Protein 6OVK (pdb70)

Sequence (294 aa):
DWRRADYHSRIGEQQRRLTLADGTQVQQLNTDSALNVAFDQQARRLRLVVRGEMLITRPALADSRPLWVDTEHGRLESTLAQQFNVRLHGQHTQATVYQQGSVVALLQPALLHAYPPILLLLGAGEQASFNQQGLLARQAVAAVAPAWSQGMLVAQGQPLAAFIIEDLARYRRGHLACDDPALAGLRVSGTFPLENTDKIIAAVAETLQLEVQHFTTRYWVTLLKPRMSAQQADFDIPAGPLAPALAHFGQSAHILLSYPTALTEGRSTSGLAGRFDIIDDQGLAILLAGTGLEASRGANASYSLQASASTG

Foldseek 3Di:
DDKDKDFAAQQDWDWDQDPLRKIKIFFGGWIWIWDDDPAAGEIETEAFKMWIPPPRQDDPHWYWYDYQFFIKTFDNWTKMWGDDPAKIKIATQAGWIWTATLQRGPPTDIDHHQKMWIGGNVGTDDIDGHDDNHALVVVQKDFFDQQFPQVVLVVLCSNDDAAEEEDPVRRRGGDGDMGGSPDVVVVVVVRCVVVVWDWDCPDPRYIYTYHDD/DDKFFFDQAKFQLPVSVVRLCVRVVAAEDEDPVLRPPFIFRTAG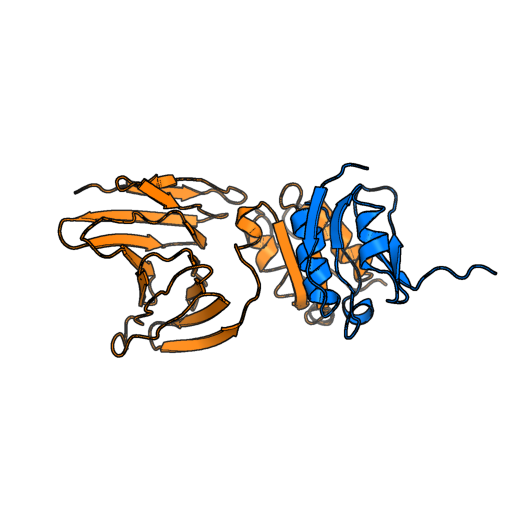GMDDSQVRQQNRCPPGQKHWDDDDDRHIYMDGDDDPD

B-factor: mean 20.19, std 9.87, range [6.22, 66.43]

Secondary structure (DSSP, 8-state):
--EEEEEE-SEEHHHHHHHHHHHHT--EEEEHHHHTT-EE--EEEEEEHHHHHHHHTTTTTEEEEE-SSS-EEEEEPPP--/-EEEEEE--TT--EEEE-TTS-EEEE-TT-EEEEEE-SS-EEEEEEESEEEEES--TT-SSPEEEEETTEEEEEEEEEEEEEE-SS-EEEEEEEEEEEEEETT--SS-EEEETTEEEEE-SS-EEEEEE---SS-GGGGTEEEEEEEEHHHHHHHHHTTSSSEEEE-GGGTT-EEEEEEETT-HHHHHHHHHHHTTEEEEEEETTEEEEEE--

Radius of gyration: 20.55 Å; Cα contacts (8 Å, |Δi|>4): 762; chains: 2; bounding box: 50×56×46 Å

Nearest PDB structures (foldseek):
  6ovm-assembly1_R  TM=1.004E+00  e=6.943E-44  Pseudomonas capeferrum
  4m0h-assembly2_B  TM=8.066E-01  e=1.662E-16  Parabacteroides distasonis ATCC 8503
  4m0n-assembly1_A  TM=8.205E-01  e=1.497E-15  Parabacteroides distasonis ATCC 8503
  3ezj-assembly4_C  TM=6.798E-01  e=6.423E-01  Escherichia coli ETEC H10407
  3ezj-assembly4_G  TM=6.846E-01  e=9.437E-01  Escherichia coli ETEC H10407

Solvent-accessible surface area: 14607 Å² total; per-residue (Å²): 138,81,170,27,111,40,118,5,163,90,40,42,63,77,189,11,88,3,69,33,22,0,62,2,16,0,0,1,36,2,22,0,52,2,15,6,42,173,107,0,15,56,1,111,3,87,130,13,9,0,12,0,36,132,11,21,144,105,42,118,51,47,2,28,0,35,15,133,11,6,55,1,50,12,78,96,0,47,0,5,0,38,40,48,83,156,45,0,39,0,5,0,32,82,34,45,0,15,0,36,1,53,120,100,45,178,78,44,35,114,0,25,56,23,50,35,0,10,0,41,66,114,15,73,101,45,105,78,90,38,95,53,131,23,11,19,13,12,100,21,1,9,37,4,110,20,56,66,0,44,40,4,10,119,24,1,27,52,15,44,188,16,83,11,25,20,27,121,90,13,38,55,67,98,5,9,1,0,0,22,22,128,58,23,93,108,0,15,56,15,5,4,108,29,30,101,9,94,56,46,94,167,82,179,106,145,2,17,5,59,47,118,223,89,76,104,19,94,7,112,4,95,70,24,90,0,35,59,7,0,9,70,0,0,47,46,16,73,17,18,0,5,8,55,14,70,38,2,92,89,83,77,8,108,8,7,77,33,157,57,55,6,53,113,0,0,61,75,0,5,69,88,11,42,8,54,32,30,109,61,122,95,71,23,14,36,6,78,66,61,62,108,146,116

Structure (mmCIF, N/CA/C/O backbone):
data_6OVK
#
_entry.id   6OVK
#
_cell.length_a   43.385
_cell.length_b   44.558
_cell.length_c   141.009
_cell.angle_alpha   90.00
_cell.angle_beta   90.00
_cell.angle_gamma   90.00
#
_symmetry.space_group_name_H-M   'P 21 21 21'
#
loop_
_entity.id
_entity.type
_entity.pdbx_description
1 polymer 'Siderophore-interacting protein'
2 polymer 'Ferric-pseudobactin BN7/BN8 receptor'
3 non-polymer 'L(+)-TARTARIC ACID'
4 water water
#
loop_
_atom_site.group_PDB
_atom_site.id
_atom_site.type_symbol
_atom_site.label_atom_id
_atom_site.label_alt_id
_atom_site.label_comp_id
_atom_site.label_asym_id
_atom_site.label_entity_id
_atom_site.label_seq_id
_atom_site.pdbx_PDB_ins_code
_atom_site.Cartn_x
_atom_site.Cartn_y
_atom_site.Cartn_z
_atom_site.occupancy
_atom_site.B_iso_or_equiv
_atom_site.auth_seq_id
_atom_site.auth_comp_id
_atom_site.auth_asym_id
_atom_site.auth_atom_id
_atom_site.pdbx_PDB_model_num
ATOM 1 N N . ASP A 1 6 ? 10.458 -33.160 -29.905 1.00 51.16 111 ASP R N 1
ATOM 2 C CA . ASP A 1 6 ? 9.788 -32.509 -31.036 1.00 51.70 111 ASP R CA 1
ATOM 3 C C . ASP A 1 6 ? 8.284 -32.373 -30.822 1.00 45.53 111 ASP R C 1
ATOM 4 O O . ASP A 1 6 ? 7.547 -33.348 -30.665 1.00 46.68 111 ASP R O 1
ATOM 9 N N . TRP A 1 7 ? 7.847 -31.123 -30.837 1.00 36.64 112 TRP R N 1
ATOM 10 C CA . TRP A 1 7 ? 6.475 -30.750 -30.520 1.00 32.96 112 TRP R CA 1
ATOM 11 C C . TRP A 1 7 ? 6.301 -29.296 -30.938 1.00 28.08 112 TRP R C 1
ATOM 12 O O . TRP A 1 7 ? 7.151 -28.464 -30.593 1.00 27.85 112 TRP R O 1
ATOM 23 N N A ARG A 1 8 ? 5.214 -28.965 -31.650 0.28 26.14 113 ARG R N 1
ATOM 24 N N B ARG A 1 8 ? 5.219 -28.986 -31.648 0.72 25.13 113 ARG R N 1
ATOM 25 C CA A ARG A 1 8 ? 5.059 -27.643 -32.261 0.28 25.56 113 ARG R CA 1
ATOM 26 C CA B ARG A 1 8 ? 5.022 -27.656 -32.196 0.72 25.91 113 ARG R CA 1
ATOM 27 C C A ARG A 1 8 ? 3.596 -27.213 -32.290 0.28 25.12 113 ARG R C 1
ATOM 28 C C B ARG A 1 8 ? 3.576 -27.266 -31.988 0.72 24.84 113 ARG R C 1
ATOM 29 O O A ARG A 1 8 ? 2.735 -27.989 -32.713 0.28 27.28 113 ARG R O 1
ATOM 30 O O B ARG A 1 8 ? 2.704 -28.133 -31.927 0.72 26.54 113 ARG R O 1
ATOM 45 N N . ALA A 1 9 ? 3.331 -25.960 -31.908 1.00 20.14 114 ALA R N 1
ATOM 46 C CA . ALA A 1 9 ? 1.975 -25.447 -31.803 1.00 17.30 114 ALA R CA 1
ATOM 47 C C . ALA A 1 9 ? 1.990 -23.935 -32.027 1.00 20.48 114 ALA R C 1
ATOM 48 O O . ALA A 1 9 ? 2.964 -23.257 -31.692 1.00 19.35 114 ALA R O 1
ATOM 50 N N . ASP A 1 10 ? 0.901 -23.422 -32.595 1.00 19.01 115 ASP R N 1
ATOM 51 C CA . ASP A 1 10 ? 0.697 -21.991 -32.788 1.00 19.72 115 ASP R CA 1
ATOM 52 C C . ASP A 1 10 ? -0.509 -21.555 -31.975 1.00 18.35 115 ASP R C 1
ATOM 53 O O . ASP A 1 10 ? -1.518 -22.261 -31.937 1.00 17.55 115 ASP R O 1
ATOM 58 N N . TYR A 1 11 ? -0.407 -20.387 -31.342 1.00 12.76 116 TYR R N 1
ATOM 59 C CA . TYR A 1 11 ? -1.482 -19.892 -30.508 1.00 14.12 116 TYR R CA 1
ATOM 60 C C . TYR A 1 11 ? -1.779 -18.441 -30.819 1.00 12.82 116 TYR R C 1
ATOM 61 O O . TYR A 1 11 ? -0.876 -17.658 -31.136 1.00 14.19 116 TYR R O 1
ATOM 70 N N . HIS A 1 12 ? -3.046 -18.060 -30.654 1.00 11.36 117 HIS R N 1
ATOM 71 C CA . HIS A 1 12 ? -3.327 -16.644 -30.740 1.00 14.51 117 HIS R CA 1
ATOM 72 C C . HIS A 1 12 ? -4.425 -16.293 -29.742 1.00 10.49 117 HIS R C 1
ATOM 73 O O . HIS A 1 12 ? -5.217 -17.144 -29.327 1.00 13.48 117 HIS R O 1
ATOM 80 N N . SER A 1 13 ? -4.448 -15.024 -29.338 1.00 9.83 118 SER R N 1
ATOM 81 C CA . SER A 1 13 ? -5.513 -14.526 -28.471 1.00 9.86 118 SER R CA 1
ATOM 82 C C . SER A 1 13 ? -6.226 -13.378 -29.154 1.00 13.74 118 SER R C 1
ATOM 83 O O . SER A 1 13 ? -5.609 -12.603 -29.870 1.00 14.64 118 SER R O 1
ATOM 86 N N . ARG A 1 14 ? -7.532 -13.279 -28.916 1.00 12.01 119 ARG R N 1
ATOM 87 C CA . ARG A 1 14 ? -8.316 -12.222 -29.529 1.00 12.14 119 ARG R CA 1
ATOM 88 C C . ARG A 1 14 ? -8.082 -10.896 -28.820 1.00 12.63 119 ARG R C 1
ATOM 89 O O . ARG A 1 14 ? -7.499 -10.845 -27.744 1.00 12.48 119 ARG R O 1
ATOM 97 N N . ILE A 1 15 ? -8.577 -9.801 -29.427 1.00 10.76 120 ILE R N 1
ATOM 98 C CA . ILE A 1 15 ? -8.538 -8.529 -28.707 1.00 10.56 120 ILE R CA 1
ATOM 99 C C . ILE A 1 15 ? -9.388 -8.667 -27.458 1.00 11.09 120 ILE R C 1
ATOM 100 O O . ILE A 1 15 ? -10.546 -9.109 -27.523 1.00 13.37 120 ILE R O 1
ATOM 105 N N . GLY A 1 16 ? -8.816 -8.282 -26.313 1.00 13.45 121 GLY R N 1
ATOM 106 C CA . GLY A 1 16 ? -9.493 -8.356 -25.039 1.00 13.17 121 GLY R CA 1
ATOM 107 C C . GLY A 1 16 ? -9.344 -9.680 -24.338 1.00 12.73 121 GLY R C 1
ATOM 108 O O . GLY A 1 16 ? -9.815 -9.809 -23.191 1.00 15.86 121 GLY R O 1
ATOM 109 N N . GLU A 1 17 ? -8.690 -10.658 -24.967 1.00 10.94 122 GLU R N 1
ATOM 110 C CA . GLU A 1 17 ? -8.553 -12.013 -24.408 1.00 11.12 122 GLU R CA 1
ATOM 111 C C . GLU A 1 17 ? -7.198 -12.234 -23.734 1.00 13.90 122 GLU R C 1
ATOM 112 O O . GLU A 1 17 ? -6.157 -11.836 -24.259 1.00 13.37 122 GLU R O 1
ATOM 118 N N . GLN A 1 18 ? -7.214 -12.922 -22.586 1.00 10.84 123 GLN R N 1
ATOM 119 C CA A GLN A 1 18 ? -6.017 -13.496 -21.978 0.55 12.61 123 GLN R CA 1
ATOM 120 C CA B GLN A 1 18 ? -6.008 -13.488 -22.014 0.45 12.72 123 GLN R CA 1
ATOM 121 C C . GLN A 1 18 ? -6.170 -14.999 -21.978 1.00 13.74 123 GLN R C 1
ATOM 122 O O . GLN A 1 18 ? -7.259 -15.503 -21.692 1.00 17.30 123 GLN R O 1
ATOM 133 N N . ARG A 1 19 ? -5.087 -15.704 -22.275 1.00 11.92 124 ARG R N 1
ATOM 134 C CA . ARG A 1 19 ? -5.134 -17.158 -22.424 1.00 11.62 124 ARG R CA 1
ATOM 135 C C . ARG A 1 19 ? -4.028 -17.782 -21.600 1.00 12.04 124 ARG R C 1
ATOM 136 O O . ARG A 1 19 ? -2.915 -17.268 -21.584 1.00 14.08 124 ARG R O 1
ATOM 144 N N . ARG A 1 20 ? -4.306 -18.911 -20.957 1.00 13.63 125 ARG R N 1
ATOM 145 C CA . ARG A 1 20 ? -3.257 -19.652 -20.264 1.00 13.69 125 ARG R CA 1
ATOM 146 C C . ARG A 1 20 ? -2.909 -20.892 -21.073 1.00 15.69 125 ARG R C 1
ATOM 147 O O . ARG A 1 20 ? -3.800 -21.651 -21.457 1.00 17.34 125 ARG R O 1
ATOM 155 N N . LEU A 1 21 ? -1.627 -21.074 -21.362 1.00 11.31 126 LEU R N 1
ATOM 156 C CA . LEU A 1 21 ? -1.124 -22.263 -22.027 1.00 14.38 126 LEU R CA 1
ATOM 157 C C . LEU A 1 21 ? -0.228 -23.047 -21.071 1.00 12.19 126 LEU R C 1
ATOM 158 O O . LEU A 1 21 ? 0.474 -22.456 -20.242 1.00 11.86 126 LEU R O 1
ATOM 163 N N . THR A 1 22 ? -0.216 -24.371 -21.207 1.00 13.12 127 THR R N 1
ATOM 164 C CA . THR A 1 22 ? 0.832 -25.160 -20.563 1.00 13.60 127 THR R CA 1
ATOM 165 C C . THR A 1 22 ? 1.561 -25.923 -21.653 1.00 13.92 127 THR R C 1
ATOM 166 O O . THR A 1 22 ? 0.971 -26.814 -22.286 1.00 14.78 127 THR R O 1
ATOM 170 N N . LEU A 1 23 ? 2.842 -25.581 -21.844 1.00 13.52 128 LEU R N 1
ATOM 171 C CA . LEU A 1 23 ? 3.643 -26.184 -22.890 1.00 16.99 128 LEU R CA 1
ATOM 172 C C . LEU A 1 23 ? 4.028 -27.609 -22.512 1.00 15.29 128 LEU R C 1
ATOM 173 O O . LEU A 1 23 ? 3.904 -28.037 -21.364 1.00 15.68 128 LEU R O 1
ATOM 178 N N . ALA A 1 24 ? 4.535 -28.351 -23.499 1.00 16.16 129 ALA R N 1
ATOM 179 C CA . ALA A 1 24 ? 4.724 -29.784 -23.301 1.00 20.35 129 ALA R CA 1
ATOM 180 C C . ALA A 1 24 ? 5.652 -30.088 -22.142 1.00 23.49 129 ALA R C 1
ATOM 181 O O . ALA A 1 24 ? 5.533 -31.158 -21.533 1.00 26.21 129 ALA R O 1
ATOM 183 N N . ASP A 1 25 ? 6.593 -29.184 -21.840 1.00 17.15 130 ASP R N 1
ATOM 184 C CA . ASP A 1 25 ? 7.558 -29.344 -20.756 1.00 19.62 130 ASP R CA 1
ATOM 185 C C . ASP A 1 25 ? 7.006 -28.919 -19.408 1.00 22.10 130 ASP R C 1
ATOM 186 O O . ASP A 1 25 ? 7.725 -29.025 -18.405 1.00 20.91 130 ASP R O 1
ATOM 191 N N . GLY A 1 26 ? 5.776 -28.402 -19.367 1.00 18.87 131 GLY R N 1
ATOM 192 C CA . GLY A 1 26 ? 5.194 -27.902 -18.144 1.00 19.33 131 GLY R CA 1
ATOM 193 C C . GLY A 1 26 ? 5.382 -26.428 -17.915 1.00 15.14 131 GLY R C 1
ATOM 194 O O . GLY A 1 26 ? 4.745 -25.869 -17.015 1.00 21.05 131 GLY R O 1
ATOM 195 N N . THR A 1 27 ? 6.202 -25.757 -18.711 1.00 14.54 132 THR R N 1
ATOM 196 C CA . THR A 1 27 ? 6.257 -24.308 -18.612 1.00 13.63 132 THR R CA 1
ATOM 197 C C . THR A 1 27 ? 4.885 -23.696 -18.885 1.00 12.90 132 THR R C 1
ATOM 198 O O . THR A 1 27 ? 4.192 -24.067 -19.834 1.00 12.85 132 THR R O 1
ATOM 202 N N . GLN A 1 28 ? 4.503 -22.721 -18.069 1.00 12.61 133 GLN R N 1
ATOM 203 C CA . GLN A 1 28 ? 3.247 -21.992 -18.236 1.00 12.08 133 GLN R CA 1
ATOM 204 C C . GLN A 1 28 ? 3.475 -20.703 -18.989 1.00 11.51 133 GLN R C 1
ATOM 205 O O . GLN A 1 28 ? 4.437 -19.985 -18.717 1.00 13.27 133 GLN R O 1
ATOM 211 N N . VAL A 1 29 ? 2.589 -20.412 -19.951 1.00 10.66 134 VAL R N 1
ATOM 212 C CA . VAL A 1 29 ? 2.614 -19.143 -20.662 1.00 9.94 134 VAL R CA 1
ATOM 213 C C . VAL A 1 29 ? 1.237 -18.530 -20.544 1.00 14.82 134 VAL R C 1
ATOM 214 O O . VAL A 1 29 ? 0.245 -19.223 -20.750 1.00 14.37 134 VAL R O 1
ATOM 218 N N . GLN A 1 30 ? 1.161 -17.249 -20.208 1.00 9.50 135 GLN R N 1
ATOM 219 C CA A GLN A 1 30 ? -0.078 -16.501 -20.376 0.55 9.37 135 GLN R CA 1
ATOM 220 C CA B GLN A 1 30 ? -0.072 -16.488 -20.369 0.45 9.37 135 GLN R CA 1
ATOM 221 C C . GLN A 1 30 ? 0.085 -15.545 -21.550 1.00 8.74 135 GLN R C 1
ATOM 222 O O . GLN A 1 30 ? 1.097 -14.860 -21.653 1.00 9.26 135 GLN R O 1
ATOM 233 N N . LEU A 1 31 ? -0.906 -15.536 -22.445 1.00 8.64 136 LEU R N 1
ATOM 234 C CA . LEU A 1 31 ? -0.923 -14.621 -23.575 1.00 8.25 136 LEU R CA 1
ATOM 235 C C . LEU A 1 31 ? -1.852 -13.485 -23.208 1.00 8.31 136 LEU R C 1
ATOM 236 O O . LEU A 1 31 ? -2.942 -13.723 -22.681 1.00 12.11 136 LEU R O 1
ATOM 241 N N . ASN A 1 32 ? -1.417 -12.251 -23.477 1.00 8.08 137 ASN R N 1
ATOM 242 C CA . ASN A 1 32 ? -2.275 -11.094 -23.281 1.00 10.08 137 ASN R CA 1
ATOM 243 C C . ASN A 1 32 ? -3.100 -10.828 -24.535 1.00 10.62 137 ASN R C 1
ATOM 244 O O . ASN A 1 32 ? -3.003 -11.527 -25.541 1.00 9.32 137 ASN R O 1
ATOM 249 N N . THR A 1 33 ? -3.890 -9.755 -24.475 1.00 8.92 138 THR R N 1
ATOM 250 C CA . THR A 1 33 ? -4.727 -9.313 -25.594 1.00 8.64 138 THR R CA 1
ATOM 251 C C . THR A 1 33 ? -3.982 -9.299 -26.928 1.00 8.36 138 THR R C 1
ATOM 252 O O . THR A 1 33 ? -2.828 -8.852 -27.034 1.00 8.26 138 THR R O 1
ATOM 256 N N . ASP A 1 34 ? -4.671 -9.805 -27.957 1.00 8.63 139 ASP R N 1
ATOM 257 C CA . ASP A 1 34 ? -4.269 -9.605 -29.343 1.00 9.68 139 ASP R CA 1
ATOM 258 C C . ASP A 1 34 ? -2.833 -10.049 -29.569 1.00 9.76 139 ASP R C 1
ATOM 259 O O . ASP A 1 34 ? -2.025 -9.321 -30.140 1.00 10.64 139 ASP R O 1
ATOM 264 N N . SER A 1 35 ? -2.544 -11.290 -29.167 1.00 8.45 140 SER R N 1
ATOM 265 C CA . SER A 1 35 ? -1.193 -11.821 -29.215 1.00 9.09 140 SER R CA 1
ATOM 266 C C . SER A 1 35 ? -1.131 -13.078 -30.084 1.00 8.92 140 SER R C 1
ATOM 267 O O . SER A 1 35 ? -2.150 -13.720 -30.374 1.00 9.43 140 SER R O 1
ATOM 270 N N . ALA A 1 36 ? 0.078 -13.390 -30.530 1.00 9.22 141 ALA R N 1
ATOM 271 C CA . ALA A 1 36 ? 0.323 -14.598 -31.309 1.00 9.96 141 ALA R CA 1
ATOM 272 C C . ALA A 1 36 ? 1.696 -15.153 -30.954 1.00 10.12 141 ALA R C 1
ATOM 273 O O . ALA A 1 36 ? 2.703 -14.434 -31.012 1.00 11.22 141 ALA R O 1
ATOM 275 N N . LEU A 1 37 ? 1.723 -16.464 -30.662 1.00 10.39 142 LEU R N 1
ATOM 276 C CA . LEU A 1 37 ? 2.913 -17.176 -30.220 1.00 14.34 142 LEU R CA 1
ATOM 277 C C . LEU A 1 37 ? 3.021 -18.483 -30.991 1.00 12.70 142 LEU R C 1
ATOM 278 O O . LEU A 1 37 ? 2.047 -19.239 -31.071 1.00 13.85 142 LEU R O 1
ATOM 283 N N . ASN A 1 38 ? 4.188 -18.756 -31.550 1.00 12.66 143 ASN R N 1
ATOM 284 C CA . ASN A 1 38 ? 4.456 -20.043 -32.151 1.00 13.94 143 ASN R CA 1
ATOM 285 C C . ASN A 1 38 ? 5.486 -20.757 -31.294 1.00 19.27 143 ASN R C 1
ATOM 286 O O . ASN A 1 38 ? 6.475 -20.148 -30.870 1.00 17.46 143 ASN R O 1
ATOM 291 N N . VAL A 1 39 ? 5.239 -22.029 -31.011 1.00 14.59 144 VAL R N 1
ATOM 292 C CA . VAL A 1 39 ? 6.137 -22.825 -30.180 1.00 14.91 144 VAL R CA 1
ATOM 293 C C . VAL A 1 39 ? 6.697 -23.974 -31.009 1.00 16.68 144 VAL R C 1
ATOM 294 O O . VAL A 1 39 ? 5.959 -24.622 -31.763 1.00 18.91 144 VAL R O 1
ATOM 298 N N . ALA A 1 40 ? 8.008 -24.220 -30.880 1.00 17.49 145 ALA R N 1
ATOM 299 C CA . ALA A 1 40 ? 8.663 -25.317 -31.596 1.00 19.44 145 ALA R CA 1
ATOM 300 C C . ALA A 1 40 ? 9.755 -25.895 -30.699 1.00 20.62 145 ALA R C 1
ATOM 301 O O . ALA A 1 40 ? 10.863 -25.369 -30.649 1.00 24.18 145 ALA R O 1
ATOM 303 N N . PHE A 1 41 ? 9.440 -26.969 -29.996 1.00 22.09 146 PHE R N 1
ATOM 304 C CA . PHE A 1 41 ? 10.445 -27.673 -29.220 1.00 20.75 146 PHE R CA 1
ATOM 305 C C . PHE A 1 41 ? 11.219 -28.622 -30.131 1.00 33.72 146 PHE R C 1
ATOM 306 O O . PHE A 1 41 ? 10.607 -29.371 -30.897 1.00 33.44 146 PHE R O 1
ATOM 314 N N . ASP A 1 42 ? 12.559 -28.582 -30.066 1.00 24.10 147 ASP R N 1
ATOM 315 C CA . ASP A 1 42 ? 13.378 -29.586 -30.749 1.00 32.74 147 ASP R CA 1
ATOM 316 C C . ASP A 1 42 ? 14.471 -30.121 -29.821 1.00 34.64 147 ASP R C 1
ATOM 317 O O . ASP A 1 42 ? 14.439 -29.862 -28.614 1.00 35.64 147 ASP R O 1
ATOM 322 N N . GLN A 1 43 ? 15.426 -30.897 -30.341 1.00 37.44 148 GLN R N 1
ATOM 323 C CA . GLN A 1 43 ? 16.428 -31.474 -29.442 1.00 34.66 148 GLN R CA 1
ATOM 324 C C . GLN A 1 43 ? 17.368 -30.416 -28.865 1.00 31.29 148 GLN R C 1
ATOM 325 O O . GLN A 1 43 ? 17.955 -30.637 -27.804 1.00 37.66 148 GLN R O 1
ATOM 331 N N . GLN A 1 44 ? 17.540 -29.286 -29.546 1.00 29.99 149 GLN R N 1
ATOM 332 C CA . GLN A 1 44 ? 18.455 -28.230 -29.119 1.00 38.29 149 GLN R CA 1
ATOM 333 C C . GLN A 1 44 ? 17.813 -27.272 -28.120 1.00 35.56 149 GLN R C 1
ATOM 334 O O . GLN A 1 44 ? 18.454 -26.871 -27.146 1.00 27.31 149 GLN R O 1
ATOM 340 N N . ALA A 1 45 ? 16.561 -26.884 -28.339 1.00 24.88 150 ALA R N 1
ATOM 341 C CA . ALA A 1 45 ? 16.033 -25.761 -27.587 1.00 16.09 150 ALA R CA 1
ATOM 342 C C . ALA A 1 45 ? 14.527 -25.839 -27.491 1.00 17.57 150 ALA R C 1
ATOM 343 O O . ALA A 1 45 ? 13.853 -26.445 -28.332 1.00 20.81 150 ALA R O 1
ATOM 345 N N . ARG A 1 46 ? 14.009 -25.196 -26.449 1.00 15.98 151 ARG R N 1
ATOM 346 C CA . ARG A 1 46 ? 12.584 -24.972 -26.298 1.00 11.77 151 ARG R CA 1
ATOM 347 C C . ARG A 1 46 ? 12.317 -23.591 -26.876 1.00 14.40 151 ARG R C 1
ATOM 348 O O . ARG A 1 46 ? 12.478 -22.587 -26.192 1.00 13.28 151 ARG R O 1
ATOM 356 N N . ARG A 1 47 ? 11.916 -23.534 -28.154 1.00 10.74 152 ARG R N 1
ATOM 357 C CA . ARG A 1 47 ? 11.790 -22.275 -28.887 1.00 10.14 152 ARG R CA 1
ATOM 358 C C . ARG A 1 47 ? 10.376 -21.711 -28.794 1.00 11.26 152 ARG R C 1
ATOM 359 O O . ARG A 1 47 ? 9.405 -22.350 -29.201 1.00 13.48 152 ARG R O 1
ATOM 367 N N . LEU A 1 48 ? 10.280 -20.479 -28.311 1.00 9.78 153 LEU R N 1
ATOM 368 C CA . LEU A 1 48 ? 9.057 -19.684 -28.345 1.00 8.80 153 LEU R CA 1
ATOM 369 C C . LEU A 1 48 ? 9.317 -18.539 -29.305 1.00 12.50 153 LEU R C 1
ATOM 370 O O . LEU A 1 48 ? 10.378 -17.910 -29.226 1.00 16.12 153 LEU R O 1
ATOM 375 N N . ARG A 1 49 ? 8.396 -18.296 -30.245 1.00 8.80 154 ARG R N 1
ATOM 376 C CA . ARG A 1 49 ? 8.498 -17.124 -31.114 1.00 8.87 154 ARG R CA 1
ATOM 377 C C . ARG A 1 49 ? 7.279 -16.244 -30.882 1.00 9.36 154 ARG R C 1
ATOM 378 O O . ARG A 1 49 ? 6.160 -16.639 -31.236 1.00 10.24 154 ARG R O 1
ATOM 386 N N . LEU A 1 50 ? 7.499 -15.049 -30.341 1.00 8.49 155 LEU R N 1
ATOM 387 C CA . LEU A 1 50 ? 6.406 -14.120 -30.048 1.00 8.46 155 LEU R CA 1
ATOM 388 C C . LEU A 1 50 ? 6.256 -13.235 -31.274 1.00 9.01 155 LEU R C 1
ATOM 389 O O . LEU A 1 50 ? 7.118 -12.405 -31.575 1.00 9.85 155 LEU R O 1
ATOM 394 N N . VAL A 1 51 ? 5.229 -13.499 -32.069 1.00 9.44 156 VAL R N 1
ATOM 395 C CA A VAL A 1 51 ? 5.129 -12.755 -33.311 0.33 10.19 156 VAL R CA 1
ATOM 396 C CA B VAL A 1 51 ? 5.031 -12.820 -33.337 0.67 10.21 156 VAL R CA 1
ATOM 397 C C . VAL A 1 51 ? 4.234 -11.529 -33.177 1.00 10.51 156 VAL R C 1
ATOM 398 O O . VAL A 1 51 ? 4.371 -10.596 -33.989 1.00 11.56 156 VAL R O 1
ATOM 405 N N . ARG A 1 52 ? 3.386 -11.459 -32.139 1.00 10.14 157 ARG R N 1
ATOM 406 C CA . ARG A 1 52 ? 2.544 -10.289 -31.916 1.00 10.53 157 ARG R CA 1
ATOM 407 C C . ARG A 1 52 ? 2.187 -10.217 -30.440 1.00 9.92 157 ARG R C 1
ATOM 408 O O . ARG A 1 52 ? 1.913 -11.240 -29.832 1.00 10.02 157 ARG R O 1
ATOM 416 N N . GLY A 1 53 ? 2.234 -9.023 -29.855 1.00 10.02 158 GLY R N 1
ATOM 417 C CA . GLY A 1 53 ? 1.606 -8.824 -28.557 1.00 9.73 158 GLY R CA 1
ATOM 418 C C . GLY A 1 53 ? 2.520 -9.107 -27.372 1.00 9.03 158 GLY R C 1
ATOM 419 O O . GLY A 1 53 ? 3.644 -8.625 -27.324 1.00 11.53 158 GLY R O 1
ATOM 420 N N . GLU A 1 54 ? 2.002 -9.839 -26.386 1.00 8.69 159 GLU R N 1
ATOM 421 C CA . GLU A 1 54 ? 2.631 -9.839 -25.063 1.00 8.31 159 GLU R CA 1
ATOM 422 C C . GLU A 1 54 ? 2.364 -11.155 -24.335 1.00 8.05 159 GLU R C 1
ATOM 423 O O . GLU A 1 54 ? 1.248 -11.708 -24.409 1.00 8.25 159 GLU R O 1
ATOM 429 N N . MET A 1 55 ? 3.383 -11.660 -23.618 1.00 7.77 160 MET R N 1
ATOM 430 C CA . MET A 1 55 ? 3.180 -12.905 -22.893 1.00 7.74 160 MET R CA 1
ATOM 431 C C . MET A 1 55 ? 4.023 -12.937 -21.631 1.00 7.76 160 MET R C 1
ATOM 432 O O . MET A 1 55 ? 5.005 -12.210 -21.481 1.00 10.54 160 MET R O 1
ATOM 437 N N . LEU A 1 56 ? 3.557 -13.745 -20.682 1.00 7.91 161 LEU R N 1
ATOM 438 C CA . LEU A 1 56 ? 4.243 -13.953 -19.412 1.00 8.10 161 LEU R CA 1
ATOM 439 C C . LEU A 1 56 ? 4.653 -15.409 -19.349 1.00 9.73 161 LEU R C 1
ATOM 440 O O . LEU A 1 56 ? 3.804 -16.290 -19.529 1.00 12.96 161 LEU R O 1
ATOM 445 N N . ILE A 1 57 ? 5.929 -15.670 -19.043 1.00 8.40 162 ILE R N 1
ATOM 446 C CA . ILE A 1 57 ? 6.391 -17.033 -18.823 1.00 9.43 162 ILE R CA 1
ATOM 447 C C . ILE A 1 57 ? 6.481 -17.216 -17.318 1.00 11.31 162 ILE R C 1
ATOM 448 O O . ILE A 1 57 ? 7.166 -16.442 -16.635 1.00 12.73 162 ILE R O 1
ATOM 453 N N . THR A 1 58 ? 5.795 -18.226 -16.779 1.00 13.25 163 THR R N 1
ATOM 454 C CA . THR A 1 58 ? 5.915 -18.579 -15.355 1.00 17.40 163 THR R CA 1
ATOM 455 C C . THR A 1 58 ? 6.098 -20.080 -15.189 1.00 18.82 163 THR R C 1
ATOM 456 O O . THR A 1 58 ? 5.995 -20.868 -16.141 1.00 21.29 163 THR R O 1
ATOM 460 N N . ARG A 1 59 ? 6.395 -20.483 -13.930 1.00 19.40 164 ARG R N 1
ATOM 461 C CA . ARG A 1 59 ? 6.626 -21.871 -13.597 1.00 25.54 164 ARG R CA 1
ATOM 462 C C . ARG A 1 59 ? 7.526 -22.558 -14.612 1.00 24.46 164 ARG R C 1
ATOM 463 O O . ARG A 1 59 ? 7.185 -23.650 -15.079 1.00 22.40 164 ARG R O 1
ATOM 471 N N . PRO A 1 60 ? 8.665 -21.971 -14.974 1.00 24.63 165 PRO R N 1
ATOM 472 C CA . PRO A 1 60 ? 9.538 -22.630 -15.945 1.00 22.33 165 PRO R CA 1
ATOM 473 C C . PRO A 1 60 ? 9.849 -24.051 -15.508 1.00 23.26 165 PRO R C 1
ATOM 474 O O . PRO A 1 60 ? 9.958 -24.352 -14.317 1.00 27.35 165 PRO R O 1
ATOM 478 N N . ALA A 1 61 ? 9.948 -24.939 -16.485 1.00 23.40 166 ALA R N 1
ATOM 479 C CA . ALA A 1 61 ? 10.377 -26.300 -16.197 1.00 21.07 166 ALA R CA 1
ATOM 480 C C . ALA A 1 61 ? 11.755 -26.276 -15.542 1.00 26.99 166 ALA R C 1
ATOM 481 O O . ALA A 1 61 ? 12.705 -25.729 -16.105 1.00 25.63 166 ALA R O 1
ATOM 483 N N . LEU A 1 62 ? 11.868 -26.885 -14.362 1.00 27.45 167 LEU R N 1
ATOM 484 C CA . LEU A 1 62 ? 13.074 -26.741 -13.557 1.00 29.60 167 LEU R CA 1
ATOM 485 C C . LEU A 1 62 ? 14.206 -27.650 -13.999 1.00 33.80 167 LEU R C 1
ATOM 486 O O . LEU A 1 62 ? 15.368 -27.338 -13.719 1.00 39.16 167 LEU R O 1
ATOM 491 N N . ALA A 1 63 ? 13.912 -28.755 -14.674 1.00 29.86 168 ALA R N 1
ATOM 492 C CA . ALA A 1 63 ? 14.952 -29.716 -15.009 1.00 33.75 168 ALA R CA 1
ATOM 493 C C . ALA A 1 63 ? 14.839 -30.183 -16.457 1.00 35.58 168 ALA R C 1
ATOM 494 O O . ALA A 1 63 ? 14.997 -31.369 -16.753 1.00 40.95 168 ALA R O 1
ATOM 496 N N . ASP A 1 64 ? 14.584 -29.269 -17.388 1.00 29.87 169 ASP R N 1
ATOM 497 C CA . ASP A 1 64 ? 14.727 -29.599 -18.799 1.00 24.11 169 ASP R CA 1
ATOM 498 C C . ASP A 1 64 ? 16.140 -29.232 -19.231 1.00 26.43 169 ASP R C 1
ATOM 499 O O . ASP A 1 64 ? 16.615 -28.131 -18.937 1.00 34.09 169 ASP R O 1
ATOM 504 N N . SER A 1 65 ? 16.805 -30.147 -19.945 1.00 23.75 170 SER R N 1
ATOM 505 C CA . SER A 1 65 ? 18.183 -29.909 -20.359 1.00 26.14 170 SER R CA 1
ATOM 506 C C . SER A 1 65 ? 18.318 -28.843 -21.444 1.00 28.55 170 SER R C 1
ATOM 507 O O . SER A 1 65 ? 19.435 -28.363 -21.680 1.00 31.60 170 SER R O 1
ATOM 510 N N . ARG A 1 66 ? 17.222 -28.488 -22.139 1.00 20.72 171 ARG R N 1
ATOM 511 C CA . ARG A 1 66 ? 17.403 -27.520 -23.201 1.00 21.32 171 ARG R CA 1
ATOM 512 C C . ARG A 1 66 ? 17.107 -26.128 -22.679 1.00 21.19 171 ARG R C 1
ATOM 513 O O . ARG A 1 66 ? 16.218 -25.950 -21.834 1.00 19.98 171 ARG R O 1
ATOM 521 N N . PRO A 1 67 ? 17.797 -25.120 -23.195 1.00 18.21 172 PRO R N 1
ATOM 522 C CA . PRO A 1 67 ? 17.461 -23.752 -22.810 1.00 14.30 172 PRO R CA 1
ATOM 523 C C . PRO A 1 67 ? 16.079 -23.393 -23.342 1.00 14.33 172 PRO R C 1
ATOM 524 O O . PRO A 1 67 ? 15.606 -23.954 -24.338 1.00 15.48 172 PRO R O 1
ATOM 528 N N . LEU A 1 68 ? 15.444 -22.436 -22.669 1.00 11.62 173 LEU R N 1
ATOM 529 C CA . LEU A 1 68 ? 14.230 -21.819 -23.180 1.00 13.43 173 LEU R CA 1
ATOM 530 C C . LEU A 1 68 ? 14.606 -20.523 -23.876 1.00 11.48 173 LEU R C 1
ATOM 531 O O . LEU A 1 68 ? 15.262 -19.658 -23.277 1.00 10.72 173 LEU R O 1
ATOM 536 N N . TRP A 1 69 ? 14.223 -20.404 -25.146 1.00 9.83 174 TRP R N 1
ATOM 537 C CA . TRP A 1 69 ? 14.508 -19.227 -25.960 1.00 10.41 174 TRP R CA 1
ATOM 538 C C . TRP A 1 69 ? 13.182 -18.576 -26.301 1.00 13.63 174 TRP R C 1
ATOM 539 O O . TRP A 1 69 ? 12.277 -19.249 -26.791 1.00 15.71 174 TRP R O 1
ATOM 550 N N . VAL A 1 70 ? 13.055 -17.282 -26.034 1.00 9.75 175 VAL R N 1
ATOM 551 C CA . VAL A 1 70 ? 11.959 -16.496 -26.603 1.00 8.22 175 VAL R CA 1
ATOM 552 C C . VAL A 1 70 ? 12.548 -15.565 -27.634 1.00 10.33 175 VAL R C 1
ATOM 553 O O . VAL A 1 70 ? 13.379 -14.702 -27.292 1.00 13.04 175 VAL R O 1
ATOM 557 N N . ASP A 1 71 ? 12.128 -15.715 -28.882 1.00 9.92 176 ASP R N 1
ATOM 558 C CA . ASP A 1 71 ? 12.619 -14.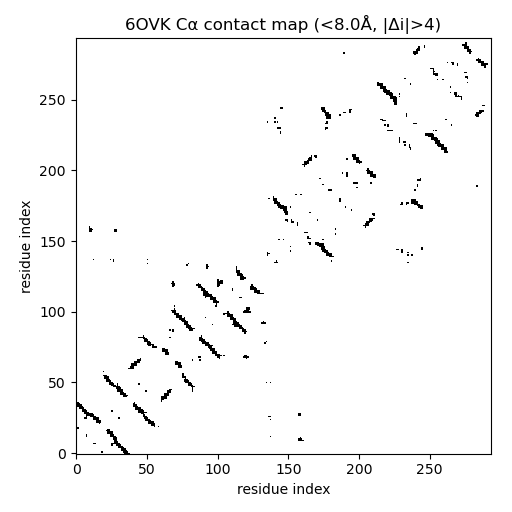841 -29.933 1.00 11.18 176 ASP R CA 1
ATOM 559 C C . ASP A 1 71 ? 11.518 -13.901 -30.381 1.00 9.74 176 ASP R C 1
ATOM 560 O O . ASP A 1 71 ? 10.361 -14.315 -30.531 1.00 10.88 176 ASP R O 1
ATOM 565 N N . THR A 1 72 ? 11.898 -12.661 -30.670 1.00 10.96 177 THR R N 1
ATOM 566 C CA . THR A 1 72 ? 11.071 -11.769 -31.463 1.00 9.46 177 THR R CA 1
ATOM 567 C C . THR A 1 72 ? 11.896 -11.318 -32.640 1.00 10.23 177 THR R C 1
ATOM 568 O O . THR A 1 72 ? 13.056 -11.674 -32.760 1.00 13.81 177 THR R O 1
ATOM 572 N N . GLU A 1 73 ? 11.287 -10.537 -33.519 1.00 10.83 178 GLU R N 1
ATOM 573 C CA . GLU A 1 73 ? 12.041 -9.977 -34.630 1.00 11.79 178 GLU R CA 1
ATOM 574 C C . GLU A 1 73 ? 13.286 -9.215 -34.160 1.00 12.94 178 GLU R C 1
ATOM 575 O O . GLU A 1 73 ? 14.229 -9.030 -34.943 1.00 15.13 178 GLU R O 1
ATOM 581 N N . HIS A 1 74 ? 13.330 -8.800 -32.883 1.00 12.46 179 HIS R N 1
ATOM 582 C CA . HIS A 1 74 ? 14.449 -7.984 -32.408 1.00 12.02 179 HIS R CA 1
ATOM 583 C C . HIS A 1 74 ? 15.566 -8.778 -31.773 1.00 11.72 179 HIS R C 1
ATOM 584 O O . HIS A 1 74 ? 16.670 -8.253 -31.626 1.00 13.20 179 HIS R O 1
ATOM 591 N N . GLY A 1 75 ? 15.328 -10.020 -31.406 1.00 10.98 180 GLY R N 1
ATOM 592 C CA . GLY A 1 75 ? 16.393 -10.796 -30.835 1.00 12.57 180 GLY R CA 1
ATOM 593 C C . GLY A 1 75 ? 15.837 -11.870 -29.923 1.00 13.73 180 GLY R C 1
ATOM 594 O O . GLY A 1 75 ? 14.666 -12.226 -30.003 1.00 14.93 180 GLY R O 1
ATOM 595 N N . ARG A 1 76 ? 16.726 -12.402 -29.097 1.00 10.14 181 ARG R N 1
ATOM 596 C CA . ARG A 1 76 ? 16.435 -13.577 -28.273 1.00 9.69 181 ARG R CA 1
ATOM 597 C C . ARG A 1 76 ? 16.545 -13.262 -26.787 1.00 13.31 181 ARG R C 1
ATOM 598 O O . ARG A 1 76 ? 17.418 -12.502 -26.362 1.00 12.70 181 ARG R O 1
ATOM 606 N N . LEU A 1 77 ? 15.639 -13.837 -26.018 1.00 10.67 182 LEU R N 1
ATOM 607 C CA . LEU A 1 77 ? 15.687 -13.813 -24.556 1.00 11.16 182 LEU R CA 1
ATOM 608 C C . LEU A 1 77 ? 15.928 -15.249 -24.103 1.00 13.08 182 LEU R C 1
ATOM 609 O O . LEU A 1 77 ? 15.069 -16.112 -24.316 1.00 14.11 182 LEU R O 1
ATOM 614 N N . GLU A 1 78 ? 17.098 -15.528 -23.517 1.00 9.89 183 GLU R N 1
ATOM 615 C CA . GLU A 1 78 ? 17.421 -16.883 -23.073 1.00 10.30 183 GLU R CA 1
ATOM 616 C C . GLU A 1 78 ? 17.191 -17.003 -21.564 1.00 12.90 183 GLU R C 1
ATOM 617 O O . GLU A 1 78 ? 17.773 -16.241 -20.780 1.00 14.28 183 GLU R O 1
ATOM 623 N N . SER A 1 79 ? 16.333 -17.937 -21.154 1.00 14.02 184 SER R N 1
ATOM 624 C CA . SER A 1 79 ? 15.829 -17.922 -19.781 1.00 16.77 184 SER R CA 1
ATOM 625 C C . SER A 1 79 ? 16.598 -18.924 -18.955 1.00 26.57 184 SER R C 1
ATOM 626 O O . SER A 1 79 ? 16.761 -20.076 -19.368 1.00 27.68 184 SER R O 1
ATOM 629 N N . THR A 1 80 ? 17.031 -18.479 -17.775 1.00 32.43 185 THR R N 1
ATOM 630 C CA . THR A 1 80 ? 17.614 -19.315 -16.737 1.00 33.39 185 THR R CA 1
ATOM 631 C C . THR A 1 80 ? 16.627 -19.326 -15.579 1.00 27.90 185 THR R C 1
ATOM 632 O O . THR A 1 80 ? 16.727 -18.491 -14.666 1.00 25.79 185 THR R O 1
ATOM 636 N N . LEU A 1 81 ? 15.646 -20.257 -15.631 1.00 16.88 186 LEU R N 1
ATOM 637 C CA . LEU A 1 81 ? 14.779 -20.470 -14.467 1.00 18.55 186 LEU R CA 1
ATOM 638 C C . LEU A 1 81 ? 13.936 -19.235 -14.161 1.00 13.42 186 LEU R C 1
ATOM 639 O O . LEU A 1 81 ? 13.579 -18.987 -13.014 1.00 18.82 186 LEU R O 1
ATOM 644 N N . ALA A 1 82 ? 13.670 -18.433 -15.175 1.00 12.32 187 ALA R N 1
ATOM 645 C CA . ALA A 1 82 ? 13.131 -17.103 -15.013 1.00 15.29 187 ALA R CA 1
ATOM 646 C C . ALA A 1 82 ? 11.629 -17.069 -15.203 1.00 13.57 187 ALA R C 1
ATOM 647 O O . ALA A 1 82 ? 11.039 -17.887 -15.920 1.00 15.13 187 ALA R O 1
ATOM 649 N N . GLN A 1 83 ? 11.023 -16.128 -14.498 1.00 11.11 188 GLN R N 1
ATOM 650 C CA A GLN A 1 83 ? 9.657 -15.713 -14.744 0.59 10.56 188 GLN R CA 1
ATOM 651 C CA B GLN A 1 83 ? 9.650 -15.696 -14.716 0.41 10.56 188 GLN R CA 1
ATOM 652 C C . GLN A 1 83 ? 9.734 -14.300 -15.316 1.00 11.48 188 GLN R C 1
ATOM 653 O O . GLN A 1 83 ? 10.298 -13.398 -14.689 1.00 10.89 188 GLN R O 1
ATOM 664 N N . PHE A 1 84 ? 9.212 -14.124 -16.522 1.00 9.26 189 PHE R N 1
ATOM 665 C CA . PHE A 1 84 ? 9.430 -12.832 -17.153 1.00 9.44 189 PHE R CA 1
ATOM 666 C C . PHE A 1 84 ? 8.339 -12.544 -18.185 1.00 8.39 189 PHE R C 1
ATOM 667 O O . PHE A 1 84 ? 7.694 -13.458 -18.715 1.00 10.71 189 PHE R O 1
ATOM 675 N N . ASN A 1 85 ? 8.115 -11.250 -18.407 1.00 8.32 190 ASN R N 1
ATOM 676 C CA . ASN A 1 85 ? 7.145 -10.727 -19.367 1.00 8.94 190 ASN R CA 1
ATOM 677 C C . ASN A 1 85 ? 7.894 -10.277 -20.607 1.00 9.16 190 ASN R C 1
ATOM 678 O O . ASN A 1 85 ? 8.976 -9.690 -20.511 1.00 8.77 190 ASN R O 1
ATOM 683 N N . VAL A 1 86 ? 7.300 -10.516 -21.784 1.00 7.73 191 VAL R N 1
ATOM 684 C CA . VAL A 1 86 ? 7.861 -10.034 -23.044 1.00 7.80 191 VAL R CA 1
ATOM 685 C C . VAL A 1 86 ? 6.741 -9.342 -23.788 1.00 7.93 191 VAL R C 1
ATOM 686 O O . VAL A 1 86 ? 5.695 -9.953 -24.006 1.00 8.18 191 VAL R O 1
ATOM 690 N N . ARG A 1 87 ? 6.983 -8.113 -24.246 1.00 8.34 192 ARG R N 1
ATOM 691 C CA . ARG A 1 87 ? 5.989 -7.376 -25.020 1.00 10.41 192 ARG R CA 1
ATOM 692 C C . ARG A 1 87 ? 6.639 -6.910 -26.300 1.00 13.66 192 ARG R C 1
ATOM 693 O O . ARG A 1 87 ? 7.727 -6.324 -26.260 1.00 13.87 192 ARG R O 1
ATOM 701 N N . LEU A 1 88 ? 6.006 -7.193 -27.429 1.00 9.32 193 LEU R N 1
ATOM 702 C CA . LEU A 1 88 ? 6.524 -6.731 -28.706 1.00 10.87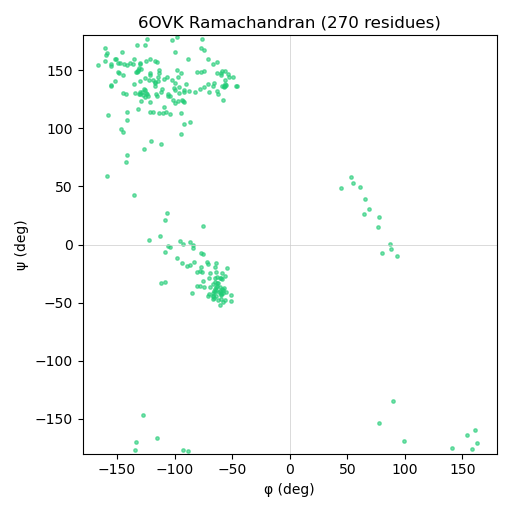 193 LEU R CA 1
ATOM 703 C C . LEU A 1 88 ? 5.863 -5.410 -29.069 1.00 14.01 193 LEU R C 1
ATOM 704 O O . LEU A 1 88 ? 4.633 -5.315 -29.098 1.00 14.38 193 LEU R O 1
ATOM 709 N N . HIS A 1 89 ? 6.680 -4.374 -29.313 1.00 19.40 194 HIS R N 1
ATOM 710 C CA . HIS A 1 89 ? 6.184 -3.118 -29.862 1.00 23.50 194 HIS R CA 1
ATOM 711 C C . HIS A 1 89 ? 6.525 -3.046 -31.347 1.00 21.74 194 HIS R C 1
ATOM 712 O O . HIS A 1 89 ? 7.237 -3.891 -31.884 1.00 26.56 194 HIS R O 1
ATOM 719 N N . GLY A 1 90 ? 6.062 -1.981 -32.015 1.00 27.02 195 GLY R N 1
ATOM 720 C CA . GLY A 1 90 ? 6.336 -1.860 -33.432 1.00 32.82 195 GLY R CA 1
ATOM 721 C C . GLY A 1 90 ? 7.819 -1.795 -33.747 1.00 36.08 195 GLY R C 1
ATOM 722 O O . GLY A 1 90 ? 8.272 -2.349 -34.757 1.00 38.21 195 GLY R O 1
ATOM 723 N N . GLN A 1 91 ? 8.602 -1.130 -32.889 1.00 28.05 196 GLN R N 1
ATOM 724 C CA . GLN A 1 91 ? 10.009 -0.930 -33.184 1.00 25.48 196 GLN R CA 1
ATOM 725 C C . GLN A 1 91 ? 10.962 -1.487 -32.131 1.00 25.03 196 GLN R C 1
ATOM 726 O O . GLN A 1 91 ? 12.180 -1.318 -32.284 1.00 25.80 196 GLN R O 1
ATOM 732 N N . HIS A 1 92 ? 10.471 -2.169 -31.090 1.00 19.07 197 HIS R N 1
ATOM 733 C CA . HIS A 1 92 ? 11.382 -2.750 -30.104 1.00 15.61 197 HIS R CA 1
ATOM 734 C C . HIS A 1 92 ? 10.633 -3.834 -29.335 1.00 13.68 197 HIS R C 1
ATOM 735 O O . HIS A 1 92 ? 9.410 -3.925 -29.405 1.00 15.31 197 HIS R O 1
ATOM 742 N N . THR A 1 93 ? 11.383 -4.613 -28.547 1.00 12.52 198 THR R N 1
ATOM 743 C CA . THR A 1 93 ? 10.828 -5.618 -27.654 1.00 13.12 198 THR R CA 1
ATOM 744 C C . THR A 1 93 ? 11.119 -5.195 -26.226 1.00 13.44 198 THR R C 1
ATOM 745 O O . THR A 1 93 ? 12.171 -4.634 -25.959 1.00 13.28 198 THR R O 1
ATOM 749 N N . GLN A 1 94 ? 10.199 -5.451 -25.302 1.00 9.96 199 GLN R N 1
ATOM 750 C CA . GLN A 1 94 ? 10.427 -5.034 -23.928 1.00 10.04 199 GLN R CA 1
ATOM 751 C C . GLN A 1 94 ? 10.340 -6.268 -23.046 1.00 11.17 199 GLN R C 1
ATOM 752 O O . GLN A 1 94 ? 9.366 -7.024 -23.131 1.00 10.51 199 GLN R O 1
ATOM 758 N N . ALA A 1 95 ? 11.366 -6.496 -22.221 1.00 11.80 200 ALA R N 1
ATOM 759 C CA . ALA A 1 95 ? 11.351 -7.641 -21.311 1.00 10.40 200 ALA R CA 1
ATOM 760 C C . ALA A 1 95 ? 11.368 -7.147 -19.875 1.00 9.44 200 ALA R C 1
ATOM 761 O O . ALA A 1 95 ? 12.104 -6.211 -19.548 1.00 10.50 200 ALA R O 1
ATOM 763 N N . THR A 1 96 ? 10.586 -7.795 -19.011 1.00 9.20 201 THR R N 1
ATOM 764 C CA . THR A 1 96 ? 10.550 -7.449 -17.595 1.00 10.55 201 THR R CA 1
ATOM 765 C C . THR A 1 96 ? 10.742 -8.731 -16.807 1.00 9.63 201 THR R C 1
ATOM 766 O O . THR A 1 96 ? 9.988 -9.688 -16.999 1.00 9.81 201 THR R O 1
ATOM 770 N N . VAL A 1 97 ? 11.750 -8.774 -15.935 1.00 10.23 202 VAL R N 1
ATOM 771 C CA . VAL A 1 97 ? 12.096 -10.009 -15.229 1.00 10.46 202 VAL R CA 1
ATOM 772 C C . VAL A 1 97 ? 11.636 -9.912 -13.780 1.00 11.78 202 VAL R C 1
ATOM 773 O O . VAL A 1 97 ? 11.943 -8.930 -13.094 1.00 15.08 202 VAL R O 1
ATOM 777 N N . TYR A 1 98 ? 10.918 -10.937 -13.308 1.00 11.06 203 TYR R N 1
ATOM 778 C CA . TYR A 1 98 ? 10.406 -10.958 -11.943 1.00 14.30 203 TYR R CA 1
ATOM 779 C C . TYR A 1 98 ? 11.124 -11.945 -11.049 1.00 14.47 203 TYR R C 1
ATOM 780 O O . TYR A 1 98 ? 11.173 -11.739 -9.838 1.00 16.13 203 TYR R O 1
ATOM 789 N N . GLN A 1 99 ? 11.583 -13.056 -11.600 1.00 12.49 204 GLN R N 1
ATOM 790 C CA A GLN A 1 99 ? 12.312 -14.062 -10.840 0.46 13.46 204 GLN R CA 1
ATOM 791 C CA B GLN A 1 99 ? 12.326 -14.048 -10.841 0.54 13.47 204 GLN R CA 1
ATOM 792 C C . GLN A 1 99 ? 13.417 -14.592 -11.731 1.00 13.31 204 GLN R C 1
ATOM 793 O O . GLN A 1 99 ? 13.216 -14.725 -12.930 1.00 12.45 204 GLN R O 1
ATOM 804 N N . GLY A 1 100 ? 14.565 -14.902 -11.153 1.00 17.65 205 GLY R N 1
ATOM 805 C CA . GLY A 1 100 ? 15.593 -15.517 -11.988 1.00 17.24 205 GLY R CA 1
ATOM 806 C C . GLY A 1 100 ? 16.284 -14.483 -12.861 1.00 18.26 205 GLY R C 1
ATOM 807 O O . GLY A 1 100 ? 16.344 -13.305 -12.525 1.00 18.75 205 GLY R O 1
ATOM 808 N N . SER A 1 101 ? 16.808 -14.928 -14.006 1.00 14.51 206 SER R N 1
ATOM 809 C CA . SER A 1 101 ? 17.535 -13.996 -14.858 1.00 13.05 206 SER R CA 1
ATOM 810 C C . SER A 1 101 ? 17.383 -14.407 -16.309 1.00 12.22 206 SER R C 1
ATOM 811 O O . SER A 1 101 ? 17.175 -15.576 -16.626 1.00 15.78 206 SER R O 1
ATOM 814 N N . VAL A 1 102 ? 17.394 -13.418 -17.125 1.00 11.76 207 VAL R N 1
ATOM 815 C CA A VAL A 1 102 ? 17.319 -13.647 -18.608 0.11 14.67 207 VAL R CA 1
ATOM 816 C CA B VAL A 1 102 ? 17.299 -13.609 -18.604 0.89 11.07 207 VAL R CA 1
ATOM 817 C C . VAL A 1 102 ? 18.493 -12.919 -19.355 1.00 18.17 207 VAL R C 1
ATOM 818 O O . VAL A 1 102 ? 19.028 -11.760 -19.036 1.00 16.86 207 VAL R O 1
ATOM 825 N N . ALA A 1 103 ? 19.025 -13.682 -20.284 1.00 17.29 208 ALA R N 1
ATOM 826 C CA . ALA A 1 103 ? 20.097 -13.150 -21.150 1.00 16.12 208 ALA R CA 1
ATOM 827 C C . ALA A 1 103 ? 19.503 -12.598 -22.447 1.00 12.84 208 ALA R C 1
ATOM 828 O O . ALA A 1 103 ? 18.943 -13.353 -23.167 1.00 14.13 208 ALA R O 1
ATOM 830 N N . LEU A 1 104 ? 19.583 -11.293 -22.650 1.00 11.51 209 LEU R N 1
ATOM 831 C CA A LEU A 1 104 ? 19.120 -10.679 -23.943 0.41 14.84 209 LEU R CA 1
ATOM 832 C CA B LEU A 1 104 ? 19.126 -10.668 -23.921 0.59 14.80 209 LEU R CA 1
ATOM 833 C C . LEU A 1 104 ? 20.229 -10.582 -25.045 1.00 15.41 209 LEU R C 1
ATOM 834 O O . LEU A 1 104 ? 21.489 -10.238 -24.901 1.00 14.91 209 LEU R O 1
ATOM 843 N N . GLN A 1 105 ? 19.861 -11.160 -26.183 1.00 11.58 210 GLN R N 1
ATOM 844 C CA . GLN A 1 105 ? 20.756 -11.273 -27.345 1.00 12.15 210 GLN R CA 1
ATOM 845 C C . GLN A 1 105 ? 20.127 -10.571 -28.539 1.00 15.03 210 GLN R C 1
ATOM 846 O O . GLN A 1 105 ? 19.410 -11.194 -29.267 1.00 16.55 210 GLN R O 1
ATOM 852 N N . PRO A 1 106 ? 20.362 -9.270 -28.729 1.00 13.08 211 PRO R N 1
ATOM 853 C CA . PRO A 1 106 ? 19.824 -8.552 -29.872 1.00 13.04 211 PRO R CA 1
ATOM 854 C C . PRO A 1 106 ? 20.270 -9.234 -31.180 1.00 16.32 211 PRO R C 1
ATOM 855 O O . PRO A 1 106 ? 21.351 -9.609 -31.302 1.00 16.62 211 PRO R O 1
ATOM 859 N N . ALA A 1 107 ? 19.355 -9.270 -32.147 1.00 14.25 212 ALA R N 1
ATOM 860 C CA . ALA A 1 107 ? 19.521 -9.991 -33.421 1.00 18.65 212 ALA R CA 1
ATOM 861 C C . ALA A 1 107 ? 20.833 -9.614 -34.076 1.00 14.89 212 ALA R C 1
ATOM 862 O O . ALA A 1 107 ? 21.501 -10.451 -34.458 1.00 18.81 212 ALA R O 1
ATOM 864 N N . LEU A 1 108 ? 21.088 -8.324 -34.161 1.00 17.89 213 LEU R N 1
ATOM 865 C CA A LEU A 1 108 ? 22.346 -7.814 -34.770 0.09 17.16 213 LEU R CA 1
ATOM 866 C CA B LEU A 1 108 ? 22.358 -7.838 -34.767 0.91 17.14 213 LEU R CA 1
ATOM 867 C C . LEU A 1 108 ? 23.629 -7.581 -33.903 1.00 17.59 213 LEU R C 1
ATOM 868 O O . LEU A 1 108 ? 24.788 -7.070 -34.284 1.00 18.89 213 LEU R O 1
ATOM 877 N N . HIS A 1 109 ? 23.486 -7.976 -32.627 1.00 18.11 214 HIS R N 1
ATOM 878 C CA . HIS A 1 109 ? 24.567 -7.743 -31.673 1.00 17.25 214 HIS R CA 1
ATOM 879 C C . HIS A 1 109 ? 24.370 -8.714 -30.524 1.00 18.18 214 HIS R C 1
ATOM 880 O O . HIS A 1 109 ? 24.163 -8.292 -29.376 1.00 17.70 214 HIS R O 1
ATOM 887 N N . ALA A 1 110 ? 24.370 -10.014 -30.841 1.00 15.87 215 ALA R N 1
ATOM 888 C CA . ALA A 1 110 ? 23.900 -11.003 -29.874 1.00 16.65 215 ALA R CA 1
ATOM 889 C C . ALA A 1 110 ? 24.923 -11.292 -28.787 1.00 18.82 215 ALA R C 1
ATOM 890 O O . ALA A 1 110 ? 24.536 -11.802 -27.721 1.00 15.08 215 ALA R O 1
ATOM 892 N N . TYR A 1 111 ? 26.202 -10.971 -29.025 1.00 18.59 216 TYR R N 1
ATOM 893 C CA . TYR A 1 111 ? 27.276 -11.160 -28.060 1.00 17.21 216 TYR R CA 1
ATOM 894 C C . TYR A 1 111 ? 27.989 -9.832 -27.847 1.00 18.29 216 TYR R C 1
ATOM 895 O O . TYR A 1 111 ? 28.389 -9.195 -28.837 1.00 22.96 216 TYR R O 1
ATOM 904 N N . PRO A 1 112 ? 28.212 -9.395 -26.600 1.00 18.58 217 PRO R N 1
ATOM 905 C CA . PRO A 1 112 ? 27.884 -10.117 -25.359 1.00 18.00 217 PRO R CA 1
ATOM 906 C C . PRO A 1 112 ? 26.406 -10.042 -25.021 1.00 20.00 217 PRO R C 1
ATOM 907 O O . PRO A 1 112 ? 25.783 -9.021 -25.302 1.00 20.42 217 PRO R O 1
ATOM 911 N N . PRO A 1 113 ? 25.864 -11.078 -24.386 1.00 18.83 218 PRO R N 1
ATOM 912 C CA . PRO A 1 113 ? 24.483 -10.984 -23.893 1.00 18.06 218 PRO R CA 1
ATOM 913 C C . PRO A 1 113 ? 24.384 -9.893 -22.842 1.00 20.53 218 PRO R C 1
ATOM 914 O O . PRO A 1 113 ? 25.367 -9.529 -22.201 1.00 22.33 218 PRO R O 1
ATOM 918 N N . ILE A 1 114 ? 23.181 -9.390 -22.661 1.00 17.72 219 ILE R N 1
ATOM 919 C CA . ILE A 1 114 ? 22.867 -8.382 -21.657 1.00 20.04 219 ILE R CA 1
ATOM 920 C C . ILE A 1 114 ? 22.073 -9.100 -20.589 1.00 16.91 219 ILE R C 1
ATOM 921 O O . ILE A 1 114 ? 20.974 -9.586 -20.883 1.00 15.38 219 ILE R O 1
ATOM 926 N N . LEU A 1 115 ? 22.621 -9.216 -19.375 1.00 16.40 220 LEU R N 1
ATOM 927 C CA A LEU A 1 115 ? 21.959 -9.993 -18.334 0.52 16.70 220 LEU R CA 1
ATOM 928 C CA B LEU A 1 115 ? 21.974 -9.991 -18.318 0.48 16.81 220 LEU R CA 1
ATOM 929 C C . LEU A 1 115 ? 20.964 -9.111 -17.597 1.00 16.83 220 LEU R C 1
ATOM 930 O O . LEU A 1 115 ? 21.333 -8.064 -17.048 1.00 21.70 220 LEU R O 1
ATOM 939 N N . LEU A 1 116 ? 19.709 -9.538 -17.604 1.00 16.08 221 LEU R N 1
ATOM 940 C CA A LEU A 1 116 ? 18.649 -8.911 -16.831 0.65 15.58 221 LEU R CA 1
ATOM 941 C CA B LEU A 1 116 ? 18.649 -8.909 -16.834 0.35 16.60 221 LEU R CA 1
ATOM 942 C C . LEU A 1 116 ? 18.339 -9.799 -15.642 1.00 17.85 221 LEU R C 1
ATOM 943 O O . LEU A 1 116 ? 18.008 -10.973 -15.817 1.00 20.55 221 LEU R O 1
ATOM 952 N N . GLY A 1 117 ? 18.421 -9.241 -14.436 1.00 19.22 222 GLY R N 1
ATOM 953 C CA . GLY A 1 117 ? 17.986 -9.942 -13.250 1.00 17.03 222 GLY R CA 1
ATOM 954 C C . GLY A 1 117 ? 16.582 -9.520 -12.834 1.00 17.56 222 GLY R C 1
ATOM 955 O O . GLY A 1 117 ? 15.929 -8.684 -13.449 1.00 16.43 222 GLY R O 1
ATOM 956 N N . ALA A 1 118 ? 16.107 -10.140 -11.761 1.00 16.48 223 ALA R N 1
ATOM 957 C CA . ALA A 1 118 ? 14.762 -9.845 -11.304 1.00 20.01 223 ALA R CA 1
ATOM 958 C C . ALA A 1 118 ? 14.670 -8.384 -10.884 1.00 14.25 223 ALA R C 1
ATOM 959 O O . ALA A 1 118 ? 15.632 -7.809 -10.376 1.00 16.43 223 ALA R O 1
ATOM 961 N N . GLY A 1 119 ? 13.493 -7.798 -11.079 1.00 16.92 224 GLY R N 1
ATOM 962 C CA . GLY A 1 119 ? 13.282 -6.395 -10.792 1.00 19.97 224 GLY R CA 1
ATOM 963 C C . GLY A 1 119 ? 13.859 -5.458 -11.831 1.00 17.98 224 GLY R C 1
ATOM 964 O O . GLY A 1 119 ? 14.002 -4.255 -11.556 1.00 20.87 224 GLY R O 1
ATOM 965 N N . GLU A 1 120 ? 14.208 -5.979 -13.010 1.00 18.29 225 GLU R N 1
ATOM 966 C CA . GLU A 1 120 ? 14.784 -5.192 -14.101 1.00 17.54 225 GLU R CA 1
ATOM 967 C C . GLU A 1 120 ? 13.910 -5.296 -15.343 1.00 15.09 225 GLU R C 1
ATOM 968 O O . GLU A 1 120 ? 13.310 -6.338 -15.618 1.00 16.35 225 GLU R O 1
ATOM 974 N N . GLN A 1 121 ? 13.878 -4.221 -16.111 1.00 14.82 226 GLN R N 1
ATOM 975 C CA . GLN A 1 121 ? 13.088 -4.125 -17.325 1.00 13.99 226 GLN R CA 1
ATOM 976 C C . GLN A 1 121 ? 13.992 -3.485 -18.364 1.00 14.54 226 GLN R C 1
ATOM 977 O O . GLN A 1 121 ? 14.769 -2.574 -18.045 1.00 16.09 226 GLN R O 1
ATOM 983 N N . ALA A 1 122 ? 13.937 -4.004 -19.594 1.00 13.20 227 ALA R N 1
ATOM 984 C CA . ALA A 1 122 ? 14.764 -3.459 -20.671 1.00 15.99 227 ALA R CA 1
ATOM 985 C C . ALA A 1 122 ? 14.010 -3.532 -21.978 1.00 13.87 227 ALA R C 1
ATOM 986 O O . ALA A 1 122 ? 13.287 -4.498 -22.232 1.00 13.57 227 ALA R O 1
ATOM 988 N N . SER A 1 123 ? 14.252 -2.537 -22.830 1.00 13.37 228 SER R N 1
ATOM 989 C CA . SER A 1 123 ? 13.726 -2.486 -24.190 1.00 13.41 228 SER R CA 1
ATOM 990 C C . SER A 1 123 ? 14.905 -2.576 -25.133 1.00 13.97 228 SER R C 1
ATOM 991 O O . SER A 1 123 ? 15.952 -1.999 -24.861 1.00 15.87 228 SER R O 1
ATOM 994 N N . PHE A 1 124 ? 14.742 -3.308 -26.240 1.00 13.66 229 PHE R N 1
ATOM 995 C CA . PHE A 1 124 ? 15.831 -3.421 -27.201 1.00 14.30 229 PHE R CA 1
ATOM 996 C C . PHE A 1 124 ? 15.272 -3.558 -28.609 1.00 14.73 229 PHE R C 1
ATOM 997 O O . PHE A 1 124 ? 14.132 -3.985 -28.801 1.00 14.43 229 PHE R O 1
ATOM 1005 N N . ASN A 1 125 ? 16.092 -3.174 -29.608 1.00 15.76 230 ASN R N 1
ATOM 1006 C CA . ASN A 1 125 ? 15.773 -3.521 -30.987 1.00 17.03 230 ASN R CA 1
ATOM 1007 C C . ASN A 1 125 ? 16.864 -4.463 -31.516 1.00 17.03 230 ASN R C 1
ATOM 1008 O O . ASN A 1 125 ? 17.652 -5.017 -30.751 1.00 17.31 230 ASN R O 1
ATOM 1013 N N . GLN A 1 126 ? 16.888 -4.660 -32.835 1.00 23.13 231 GLN R N 1
ATOM 1014 C CA . GLN A 1 126 ? 17.883 -5.553 -33.431 1.00 24.27 231 GLN R CA 1
ATOM 1015 C C . GLN A 1 126 ? 19.290 -5.066 -33.163 1.00 26.71 231 GLN R C 1
ATOM 1016 O O . GLN A 1 126 ? 20.239 -5.864 -33.068 1.00 22.91 231 GLN R O 1
ATOM 1022 N N . GLN A 1 127 ? 19.433 -3.758 -33.019 1.00 30.46 232 GLN R N 1
ATOM 1023 C CA . GLN A 1 127 ? 20.738 -3.162 -32.859 1.00 34.19 232 GLN R CA 1
ATOM 1024 C C . GLN A 1 127 ? 21.246 -3.272 -31.429 1.00 32.97 232 GLN R C 1
ATOM 1025 O O . GLN A 1 127 ? 22.441 -3.471 -31.224 1.00 39.81 232 GLN R O 1
ATOM 1031 N N . GLY A 1 128 ? 20.376 -3.164 -30.432 1.00 27.03 233 GLY R N 1
ATOM 1032 C CA . GLY A 1 128 ? 20.827 -3.291 -29.057 1.00 22.89 233 GLY R CA 1
ATOM 1033 C C . GLY A 1 128 ? 19.833 -2.693 -28.065 1.00 19.86 233 GLY R C 1
ATOM 1034 O O . GLY A 1 128 ? 18.673 -2.496 -28.377 1.00 16.76 233 GLY R O 1
ATOM 1035 N N . LEU A 1 129 ? 20.345 -2.388 -26.879 1.00 18.48 234 LEU R N 1
ATOM 1036 C CA . LEU A 1 129 ? 19.535 -1.840 -25.792 1.00 19.19 234 LEU R CA 1
ATOM 1037 C C . LEU A 1 129 ? 19.006 -0.445 -26.129 1.00 17.25 234 LEU R C 1
ATOM 1038 O O . LEU A 1 129 ? 19.729 0.396 -26.642 1.00 18.55 234 LEU R O 1
ATOM 1043 N N . LEU A 1 130 ? 17.752 -0.171 -25.786 1.00 16.52 235 LEU R N 1
ATOM 1044 C CA . LEU A 1 130 ? 17.222 1.178 -25.920 1.00 17.69 235 LEU R CA 1
ATOM 1045 C C . LEU A 1 130 ? 16.936 1.847 -24.595 1.00 18.50 235 LEU R C 1
ATOM 1046 O O . LEU A 1 130 ? 17.082 3.069 -24.498 1.00 21.25 235 LEU R O 1
ATOM 1051 N N . ALA A 1 131 ? 16.535 1.087 -23.584 1.00 17.68 236 ALA R N 1
ATOM 1052 C CA . ALA A 1 131 ? 16.264 1.655 -22.274 1.00 19.34 236 ALA R CA 1
ATOM 1053 C C . ALA A 1 131 ? 16.317 0.532 -21.260 1.00 16.60 236 ALA R C 1
ATOM 1054 O O . ALA A 1 131 ? 16.110 -0.644 -21.581 1.00 15.13 236 ALA R O 1
ATOM 1056 N N . ARG A 1 132 ? 16.548 0.913 -20.019 1.00 17.39 237 ARG R N 1
ATOM 1057 C CA . ARG A 1 132 ? 16.680 -0.097 -18.986 1.00 16.44 237 ARG R CA 1
ATOM 1058 C C . ARG A 1 132 ? 16.331 0.564 -17.663 1.00 19.27 237 ARG R C 1
ATOM 1059 O O . ARG A 1 132 ? 16.800 1.676 -17.397 1.00 24.16 237 ARG R O 1
ATOM 1067 N N . GLN A 1 133 ? 15.550 -0.110 -16.820 1.00 17.02 238 GLN R N 1
ATOM 1068 C CA . GLN A 1 133 ? 15.202 0.518 -15.540 1.00 24.52 238 GLN R CA 1
ATOM 1069 C C . GLN A 1 133 ? 14.764 -0.542 -14.535 1.00 18.06 238 GLN R C 1
ATOM 1070 O O . GLN A 1 133 ? 14.442 -1.669 -14.905 1.00 20.17 238 GLN R O 1
ATOM 1076 N N . ALA A 1 134 ? 14.764 -0.161 -13.248 1.00 21.05 239 ALA R N 1
ATOM 1077 C CA . ALA A 1 134 ? 14.287 -1.051 -12.194 1.00 19.75 239 ALA R CA 1
ATOM 1078 C C . ALA A 1 134 ? 12.765 -1.022 -12.112 1.00 21.75 239 ALA R C 1
ATOM 1079 O O . ALA A 1 134 ? 12.128 -0.014 -12.406 1.00 25.06 239 ALA R O 1
ATOM 1081 N N . VAL A 1 135 ? 12.172 -2.148 -11.735 1.00 16.87 240 VAL R N 1
ATOM 1082 C CA . VAL A 1 135 ? 10.732 -2.203 -11.482 1.00 18.82 240 VAL R CA 1
ATOM 1083 C C . VAL A 1 135 ? 10.527 -2.945 -10.171 1.00 21.07 240 VAL R C 1
ATOM 1084 O O . VAL A 1 135 ? 11.306 -3.834 -9.816 1.00 20.23 240 VAL R O 1
ATOM 1088 N N . ALA A 1 136 ? 9.477 -2.562 -9.449 1.00 18.65 241 ALA R N 1
ATOM 1089 C CA . ALA A 1 136 ? 9.132 -3.195 -8.190 1.00 17.20 241 ALA R CA 1
ATOM 1090 C C . ALA A 1 136 ? 8.047 -4.244 -8.336 1.00 15.14 241 ALA R C 1
ATOM 1091 O O . ALA A 1 136 ? 7.847 -5.031 -7.411 1.00 19.08 241 ALA R O 1
ATOM 1093 N N . ALA A 1 137 ? 7.369 -4.312 -9.483 1.00 13.55 242 ALA R N 1
ATOM 1094 C CA . ALA A 1 137 ? 6.327 -5.304 -9.647 1.00 16.67 242 ALA R CA 1
ATOM 1095 C C . ALA A 1 137 ? 6.891 -6.710 -9.489 1.00 17.63 242 ALA R C 1
ATOM 1096 O O . ALA A 1 137 ? 8.020 -6.996 -9.888 1.00 17.73 242 ALA R O 1
ATOM 1098 N N . VAL A 1 138 ? 6.064 -7.614 -8.962 1.00 12.76 243 VAL R N 1
ATOM 1099 C CA . VAL A 1 138 ? 6.442 -9.025 -8.867 1.00 12.62 243 VAL R CA 1
ATOM 1100 C C . VAL A 1 138 ? 5.747 -9.884 -9.919 1.00 12.14 243 VAL R C 1
ATOM 1101 O O . VAL A 1 138 ? 6.059 -11.075 -10.042 1.00 15.47 243 VAL R O 1
ATOM 1105 N N . ALA A 1 139 ? 4.878 -9.294 -10.732 1.00 13.71 244 ALA R N 1
ATOM 1106 C CA . ALA A 1 139 ? 4.200 -9.924 -11.849 1.00 15.20 244 ALA R CA 1
ATOM 1107 C C . ALA A 1 139 ? 3.596 -8.778 -12.632 1.00 13.24 244 ALA R C 1
ATOM 1108 O O . ALA A 1 139 ? 3.397 -7.682 -12.082 1.00 13.23 244 ALA R O 1
ATOM 1110 N N . PRO A 1 140 ? 3.362 -8.956 -13.920 1.00 10.65 245 PRO R N 1
ATOM 1111 C CA . PRO A 1 140 ? 2.731 -7.887 -14.686 1.00 10.38 245 PRO R CA 1
ATOM 1112 C C . PRO A 1 140 ? 1.266 -7.745 -14.299 1.00 10.73 245 PRO R C 1
ATOM 1113 O O . PRO A 1 140 ? 0.553 -8.733 -14.098 1.00 12.71 245 PRO R O 1
ATOM 1117 N N . ALA A 1 141 ? 0.836 -6.494 -14.171 1.00 9.64 246 ALA R N 1
ATOM 1118 C CA . ALA A 1 141 ? -0.526 -6.267 -13.716 1.00 10.95 246 ALA R CA 1
ATOM 1119 C C . ALA A 1 141 ? -1.540 -6.933 -14.636 1.00 9.19 246 ALA R C 1
ATOM 1120 O O . ALA A 1 141 ? -2.527 -7.487 -14.147 1.00 9.76 246 ALA R O 1
ATOM 1122 N N . TRP A 1 142 ? -1.321 -6.913 -15.970 1.00 9.58 247 TRP R N 1
ATOM 1123 C CA . TRP A 1 142 ? -2.314 -7.512 -16.867 1.00 9.94 247 TRP R CA 1
ATOM 1124 C C . TRP A 1 142 ? -2.561 -8.990 -16.570 1.00 9.69 247 TRP R C 1
ATOM 1125 O O . TRP A 1 142 ? -3.672 -9.491 -16.788 1.00 12.53 247 TRP R O 1
ATOM 1136 N N . SER A 1 143 ? -1.554 -9.700 -16.052 1.00 8.10 248 SER R N 1
ATOM 1137 C CA . SER A 1 143 ? -1.720 -11.125 -15.801 1.00 11.25 248 SER R CA 1
ATOM 1138 C C . SER A 1 143 ? -2.638 -11.388 -14.626 1.00 11.59 248 SER R C 1
ATOM 1139 O O . SER A 1 143 ? -3.072 -12.533 -14.453 1.00 14.46 248 SER R O 1
ATOM 1142 N N . GLN A 1 144 ? -2.925 -10.371 -13.798 1.00 9.94 249 GLN R N 1
ATOM 1143 C CA . GLN A 1 144 ? -3.936 -10.488 -12.771 1.00 13.10 249 GLN R CA 1
ATOM 1144 C C . GLN A 1 144 ? -5.173 -9.673 -13.118 1.00 12.16 249 GLN R C 1
ATOM 1145 O O . GLN A 1 144 ? -5.959 -9.343 -12.224 1.00 15.68 249 GLN R O 1
ATOM 1151 N N . GLY A 1 145 ? -5.353 -9.354 -14.397 1.00 12.55 250 GLY R N 1
ATOM 1152 C CA . GLY A 1 145 ? -6.542 -8.672 -14.833 1.00 12.42 250 GLY R CA 1
ATOM 1153 C C . GLY A 1 145 ? -6.577 -7.191 -14.543 1.00 10.90 250 GLY R C 1
ATOM 1154 O O . GLY A 1 145 ? -7.661 -6.631 -14.406 1.00 11.90 250 GLY R O 1
ATOM 1155 N N . MET A 1 146 ? -5.432 -6.545 -14.378 1.00 9.53 251 MET R N 1
ATOM 1156 C CA . MET A 1 146 ? -5.410 -5.120 -14.041 1.00 9.88 251 MET R CA 1
ATOM 1157 C C . MET A 1 146 ? -4.490 -4.326 -14.959 1.00 10.00 251 MET R C 1
ATOM 1158 O O . MET A 1 146 ? -3.489 -4.851 -15.474 1.00 9.66 251 MET R O 1
ATOM 1163 N N . LEU A 1 147 ? -4.768 -3.025 -15.097 1.00 8.48 252 LEU R N 1
ATOM 1164 C CA . LEU A 1 147 ? -3.767 -2.055 -15.541 1.00 10.03 252 LEU R CA 1
ATOM 1165 C C . LEU A 1 147 ? -3.362 -1.238 -14.325 1.00 10.61 252 LEU R C 1
ATOM 1166 O O . LEU A 1 147 ? -4.208 -0.925 -13.485 1.00 11.33 252 LEU R O 1
ATOM 1171 N N . VAL A 1 148 ? -2.079 -0.865 -14.236 1.00 8.24 253 VAL R N 1
ATOM 1172 C CA . VAL A 1 148 ? -1.592 -0.071 -13.097 1.00 8.72 253 VAL R CA 1
ATOM 1173 C C . VAL A 1 148 ? -0.820 1.095 -13.684 1.00 11.70 253 VAL R C 1
ATOM 1174 O O . VAL A 1 148 ? -0.009 0.910 -14.604 1.00 14.82 253 VAL R O 1
ATOM 1178 N N . ALA A 1 149 ? -1.116 2.296 -13.221 1.00 8.83 254 ALA R N 1
ATOM 1179 C CA . ALA A 1 149 ? -0.452 3.477 -13.771 1.00 8.98 254 ALA R CA 1
ATOM 1180 C C . ALA A 1 149 ? 0.110 4.282 -12.625 1.00 11.95 254 ALA R C 1
ATOM 1181 O O . ALA A 1 149 ? -0.575 4.471 -11.613 1.00 10.10 254 ALA R O 1
ATOM 1183 N N . GLN A 1 150 ? 1.383 4.675 -12.748 1.00 10.73 255 GLN R N 1
ATOM 1184 C CA . GLN A 1 150 ? 2.077 5.402 -11.689 1.00 11.49 255 GLN R CA 1
ATOM 1185 C C . GLN A 1 150 ? 2.631 6.663 -12.352 1.00 12.61 255 GLN R C 1
ATOM 1186 O O . GLN A 1 150 ? 3.810 6.727 -12.726 1.00 17.07 255 GLN R O 1
ATOM 1192 N N . GLY A 1 151 ? 1.780 7.672 -12.482 1.00 11.76 256 GLY R N 1
ATOM 1193 C CA . GLY A 1 151 ? 2.205 8.887 -13.131 1.00 12.26 256 GLY R CA 1
ATOM 1194 C C . GLY A 1 151 ? 2.445 8.702 -14.607 1.00 15.18 256 GLY R C 1
ATOM 1195 O O . GLY A 1 151 ? 3.293 9.404 -15.199 1.00 14.44 256 GLY R O 1
ATOM 1196 N N . GLN A 1 152 ? 1.699 7.784 -15.236 1.00 14.60 257 GLN R N 1
ATOM 1197 C CA . GLN A 1 152 ? 1.957 7.502 -16.643 1.00 12.96 257 GLN R CA 1
ATOM 1198 C C . GLN A 1 152 ? 1.358 8.601 -17.518 1.00 12.08 257 GLN R C 1
ATOM 1199 O O . GLN A 1 152 ? 0.189 8.949 -17.342 1.00 10.34 257 GLN R O 1
ATOM 1205 N N . PRO A 1 153 ? 2.095 9.114 -18.501 1.00 13.01 258 PRO R N 1
ATOM 1206 C CA . PRO A 1 153 ? 1.522 10.100 -19.420 1.00 11.07 258 PRO R CA 1
ATOM 1207 C C . PRO A 1 153 ? 0.269 9.574 -20.099 1.00 10.71 258 PRO R C 1
ATOM 1208 O O . PRO A 1 153 ? 0.232 8.430 -20.554 1.00 9.69 258 PRO R O 1
ATOM 1212 N N . LEU A 1 154 ? -0.738 10.450 -20.212 1.00 10.20 259 LEU R N 1
ATOM 1213 C CA . LEU A 1 154 ? -2.057 10.026 -20.680 1.00 10.01 259 LEU R CA 1
ATOM 1214 C C . LEU A 1 154 ? -1.971 9.388 -22.055 1.00 12.02 259 LEU R C 1
ATOM 1215 O O . LEU A 1 154 ? -2.634 8.365 -22.322 1.00 8.72 259 LEU R O 1
ATOM 1220 N N . ALA A 1 155 ? -1.171 9.971 -22.945 1.00 12.15 260 ALA R N 1
ATOM 1221 C CA . ALA A 1 155 ? -1.082 9.397 -24.286 1.00 11.49 260 ALA R CA 1
ATOM 1222 C C . ALA A 1 155 ? -0.606 7.951 -24.238 1.00 10.41 260 ALA R C 1
ATOM 1223 O O . ALA A 1 155 ? -1.094 7.094 -24.994 1.00 12.09 260 ALA R O 1
ATOM 1225 N N . ALA A 1 156 ? 0.334 7.650 -23.340 1.00 11.49 261 ALA R N 1
ATOM 1226 C CA . ALA A 1 156 ? 0.872 6.296 -23.262 1.00 10.83 261 ALA R CA 1
ATOM 1227 C C . ALA A 1 156 ? -0.083 5.363 -22.547 1.00 9.73 261 ALA R C 1
ATOM 1228 O O . ALA A 1 156 ? -0.205 4.190 -22.916 1.00 9.74 261 ALA R O 1
ATOM 1230 N N . PHE A 1 157 ? -0.771 5.878 -21.535 1.00 8.58 262 PHE R N 1
ATOM 1231 C CA . PHE A 1 157 ? -1.783 5.079 -20.864 1.00 8.53 262 PHE R CA 1
ATOM 1232 C C . PHE A 1 157 ? -2.868 4.654 -21.840 1.00 9.59 262 PHE R C 1
ATOM 1233 O O . PHE A 1 157 ? -3.297 3.497 -21.861 1.00 8.41 262 PHE R O 1
ATOM 1241 N N . ILE A 1 158 ? -3.350 5.602 -22.630 1.00 8.93 263 ILE R N 1
ATOM 1242 C CA A ILE A 1 158 ? -4.442 5.192 -23.497 0.50 10.07 263 ILE R CA 1
ATOM 1243 C CA B ILE A 1 158 ? -4.400 5.351 -23.621 0.50 10.66 263 ILE R CA 1
ATOM 1244 C C . ILE A 1 158 ? -3.927 4.347 -24.661 1.00 9.13 263 ILE R C 1
ATOM 1245 O O . ILE A 1 158 ? -4.671 3.482 -25.132 1.00 10.25 263 ILE R O 1
ATOM 1254 N N . GLU A 1 159 ? -2.666 4.486 -25.081 1.00 10.69 264 GLU R N 1
ATOM 1255 C CA . GLU A 1 159 ? -2.122 3.533 -26.043 1.00 12.52 264 GLU R CA 1
ATOM 1256 C C . GLU A 1 159 ? -2.163 2.118 -25.492 1.00 12.72 264 GLU R C 1
ATOM 1257 O O . GLU A 1 159 ? -2.514 1.160 -26.203 1.00 13.00 264 GLU R O 1
ATOM 1263 N N . ASP A 1 160 ? -1.823 1.962 -24.221 1.00 10.53 265 ASP R N 1
ATOM 1264 C CA . ASP A 1 160 ? -1.859 0.638 -23.639 1.00 9.57 265 ASP R CA 1
ATOM 1265 C C . ASP A 1 160 ? -3.288 0.113 -23.546 1.00 8.87 265 ASP R C 1
ATOM 1266 O O . ASP A 1 160 ? -3.559 -1.044 -23.888 1.00 10.07 265 ASP R O 1
ATOM 1271 N N . LEU A 1 161 ? -4.214 0.938 -23.048 1.00 7.17 266 LEU R N 1
ATOM 1272 C CA . LEU A 1 161 ? -5.602 0.506 -22.899 1.00 7.04 266 LEU R CA 1
ATOM 1273 C C . LEU A 1 161 ? -6.248 0.172 -24.235 1.00 7.40 266 LEU R C 1
ATOM 1274 O O . LEU A 1 161 ? -7.042 -0.774 -24.336 1.00 8.03 266 LEU R O 1
ATOM 1279 N N . ALA A 1 162 ? -5.867 0.878 -25.291 1.00 7.70 267 ALA R N 1
ATOM 1280 C CA . ALA A 1 162 ? -6.515 0.607 -26.560 1.00 9.43 267 ALA R CA 1
ATOM 1281 C C . ALA A 1 162 ? -6.213 -0.791 -27.053 1.00 8.66 267 ALA R C 1
ATOM 1282 O O . ALA A 1 162 ? -6.960 -1.288 -27.905 1.00 9.30 267 ALA R O 1
ATOM 1284 N N . ARG A 1 163 ? -5.153 -1.409 -26.550 1.00 8.60 268 ARG R N 1
ATOM 1285 C CA . ARG A 1 163 ? -4.814 -2.779 -27.005 1.00 9.18 268 ARG R CA 1
ATOM 1286 C C . ARG A 1 163 ? -5.908 -3.787 -26.636 1.00 9.28 268 ARG R C 1
ATOM 1287 O O . ARG A 1 163 ? -5.917 -4.857 -27.211 1.00 10.01 268 ARG R O 1
ATOM 1295 N N . TYR A 1 164 ? -6.684 -3.444 -25.620 1.00 8.73 269 TYR R N 1
ATOM 1296 C CA . TYR A 1 164 ? -7.714 -4.324 -25.085 1.00 8.92 269 TYR R CA 1
ATOM 1297 C C . TYR A 1 164 ? -9.073 -4.088 -25.725 1.00 9.85 269 TYR R C 1
ATOM 1298 O O . TYR A 1 164 ? -10.035 -4.809 -25.392 1.00 11.72 269 TYR R O 1
ATOM 1307 N N . ARG A 1 165 ? -9.155 -3.146 -26.666 1.00 9.37 270 ARG R N 1
ATOM 1308 C CA . ARG A 1 165 ? -10.428 -2.714 -27.229 1.00 9.80 270 ARG R CA 1
ATOM 1309 C C . ARG A 1 165 ? -10.386 -2.717 -28.746 1.00 10.61 270 ARG R C 1
ATOM 1310 O O . ARG A 1 165 ? -9.318 -2.597 -29.345 1.00 11.41 270 ARG R O 1
ATOM 1318 N N . ARG A 1 166 ? -11.567 -2.825 -29.370 1.00 11.40 271 ARG R N 1
ATOM 1319 C CA . ARG A 1 166 ? -11.614 -2.805 -30.834 1.00 12.41 271 ARG R CA 1
ATOM 1320 C C . ARG A 1 166 ? -11.384 -1.406 -31.416 1.00 16.05 271 ARG R C 1
ATOM 1321 O O . ARG A 1 166 ? -10.799 -1.262 -32.492 1.00 17.41 271 ARG R O 1
ATOM 1329 N N . GLY A 1 167 ? -11.882 -0.366 -30.772 1.00 15.31 272 GLY R N 1
ATOM 1330 C CA . GLY A 1 167 ? -11.969 0.931 -31.408 1.00 16.11 272 GLY R CA 1
ATOM 1331 C C . GLY A 1 167 ? -10.746 1.775 -31.115 1.00 17.96 272 GLY R C 1
ATOM 1332 O O . GLY A 1 167 ? -9.808 1.350 -30.445 1.00 18.17 272 GLY R O 1
ATOM 1333 N N . HIS A 1 168 ? -10.788 3.006 -31.611 1.00 11.81 273 HIS R N 1
ATOM 1334 C CA . HIS A 1 168 ? -9.707 3.955 -31.449 1.00 11.48 273 HIS R CA 1
ATOM 1335 C C . HIS A 1 168 ? -9.919 4.771 -30.185 1.00 10.73 273 HIS R C 1
ATOM 1336 O O . HIS A 1 168 ? -11.034 5.201 -29.899 1.00 10.90 273 HIS R O 1
ATOM 1343 N N . LEU A 1 169 ? -8.850 4.996 -29.448 1.00 10.10 274 LEU R N 1
ATOM 1344 C CA . LEU A 1 169 ? -8.895 5.808 -28.234 1.00 9.57 274 LEU R CA 1
ATOM 1345 C C . LEU A 1 169 ? -7.763 6.802 -28.318 1.00 13.30 274 LEU R C 1
ATOM 1346 O O . LEU A 1 169 ? -6.619 6.408 -28.589 1.00 14.76 274 LEU R O 1
ATOM 1351 N N . ALA A 1 170 ? -8.082 8.082 -28.101 1.00 10.07 275 ALA R N 1
ATOM 1352 C CA . ALA A 1 170 ? -7.107 9.157 -28.288 1.00 14.54 275 ALA R CA 1
ATOM 1353 C C . ALA A 1 170 ? -7.366 10.250 -27.263 1.00 12.34 275 ALA R C 1
ATOM 1354 O O . ALA A 1 170 ? -8.416 10.282 -26.623 1.00 12.12 275 ALA R O 1
ATOM 1356 N N . CYS A 1 171 ? -6.386 11.149 -27.105 1.00 14.33 276 CYS R N 1
ATOM 1357 C CA . CYS A 1 171 ? -6.594 12.359 -26.320 1.00 13.00 276 CYS R CA 1
ATOM 1358 C C . CYS A 1 171 ? -6.114 13.549 -27.123 1.00 16.79 276 CYS R C 1
ATOM 1359 O O . CYS A 1 171 ? -5.251 13.432 -27.994 1.00 19.53 276 CYS R O 1
ATOM 1362 N N . ASP A 1 172 ? -6.716 14.679 -26.855 1.00 13.26 277 ASP R N 1
ATOM 1363 C CA A ASP A 1 172 ? -6.258 15.902 -27.483 0.51 17.25 277 ASP R CA 1
ATOM 1364 C CA B ASP A 1 172 ? -6.268 15.922 -27.451 0.49 17.41 277 ASP R CA 1
ATOM 1365 C C . ASP A 1 172 ? -4.779 16.117 -27.148 1.00 17.31 277 ASP R C 1
ATOM 1366 O O . ASP A 1 172 ? -4.337 15.789 -26.039 1.00 16.71 277 ASP R O 1
ATOM 1375 N N . PRO A 1 173 ? -3.986 16.638 -28.081 1.00 17.78 278 PRO R N 1
ATOM 1376 C CA . PRO A 1 173 ? -2.545 16.837 -27.803 1.00 17.61 278 PRO R CA 1
ATOM 1377 C C . PRO A 1 173 ? -2.263 17.696 -26.581 1.00 16.95 278 PRO R C 1
ATOM 1378 O O . PRO A 1 173 ? -1.197 17.548 -25.969 1.00 16.78 278 PRO R O 1
ATOM 1382 N N . ALA A 1 174 ? -3.166 18.607 -26.216 1.00 17.14 279 ALA R N 1
ATOM 1383 C CA . ALA A 1 174 ? -2.933 19.440 -25.031 1.00 17.72 279 ALA R CA 1
ATOM 1384 C C . ALA A 1 174 ? -2.890 18.609 -23.753 1.00 16.51 279 ALA R C 1
ATOM 1385 O O . ALA A 1 174 ? -2.438 19.102 -22.695 1.00 17.00 279 ALA R O 1
ATOM 1387 N N . LEU A 1 175 ? -3.373 17.373 -23.829 1.00 15.14 280 LEU R N 1
ATOM 1388 C CA . LEU A 1 175 ? -3.522 16.484 -22.688 1.00 14.51 280 LEU R CA 1
ATOM 1389 C C . LEU A 1 175 ? -2.476 15.385 -22.651 1.00 13.33 280 LEU R C 1
ATOM 1390 O O . LEU A 1 175 ? -2.458 14.572 -21.703 1.00 12.54 280 LEU R O 1
ATOM 1395 N N . ALA A 1 176 ? -1.593 15.338 -23.647 1.00 14.16 281 ALA R N 1
ATOM 1396 C CA . ALA A 1 176 ? -0.812 14.127 -23.888 1.00 17.44 281 ALA R CA 1
ATOM 1397 C C . ALA A 1 176 ? 0.070 13.791 -22.705 1.00 14.64 281 ALA R C 1
ATOM 1398 O O . ALA A 1 176 ? 0.265 12.609 -22.409 1.00 14.15 281 ALA R O 1
ATOM 1400 N N . GLY A 1 177 ? 0.574 14.798 -21.987 1.00 13.96 282 GLY R N 1
ATOM 1401 C CA . GLY A 1 177 ? 1.438 14.525 -20.842 1.00 14.09 282 GLY R CA 1
ATOM 1402 C C . GLY A 1 177 ? 0.789 14.492 -19.477 1.00 14.11 282 GLY R C 1
ATOM 1403 O O . GLY A 1 177 ? 1.495 14.382 -18.465 1.00 14.08 282 GLY R O 1
ATOM 1404 N N . LEU A 1 178 ? -0.520 14.650 -19.397 1.00 15.54 283 LEU R N 1
ATOM 1405 C CA . LEU A 1 178 ? -1.183 14.566 -18.101 1.00 14.13 283 LEU R CA 1
ATOM 1406 C C . LEU A 1 178 ? -0.886 13.227 -17.454 1.00 12.86 283 LEU R C 1
ATOM 1407 O O . LEU A 1 178 ? -0.950 12.192 -18.104 1.00 14.78 283 LEU R O 1
ATOM 1412 N N . ARG A 1 179 ? -0.566 13.241 -16.159 1.00 12.99 284 ARG R N 1
ATOM 1413 C CA . ARG A 1 179 ? -0.131 12.008 -15.517 1.00 11.64 284 ARG R CA 1
ATOM 1414 C C . ARG A 1 179 ? -1.331 11.229 -15.000 1.00 11.18 284 ARG R C 1
ATOM 1415 O O . ARG A 1 179 ? -2.215 11.796 -14.344 1.00 15.68 284 ARG R O 1
ATOM 1423 N N . VAL A 1 180 ? -1.350 9.935 -15.299 1.00 10.01 285 VAL R N 1
ATOM 1424 C CA . VAL A 1 180 ? -2.404 9.020 -14.848 1.00 10.09 285 VAL R CA 1
ATOM 1425 C C . VAL A 1 180 ? -1.876 8.165 -13.711 1.00 10.84 285 VAL R C 1
ATOM 1426 O O . VAL A 1 180 ? -0.822 7.522 -13.847 1.00 9.12 285 VAL R O 1
ATOM 1430 N N . SER A 1 181 ? -2.603 8.140 -12.592 1.00 10.46 286 SER R N 1
ATOM 1431 C CA . SER A 1 181 ? -2.284 7.246 -11.476 1.00 9.50 286 SER R CA 1
ATOM 1432 C C . SER A 1 181 ? -3.512 6.431 -11.101 1.00 8.23 286 SER R C 1
ATOM 1433 O O . SER A 1 181 ? -4.609 6.982 -10.940 1.00 10.20 286 SER R O 1
ATOM 1436 N N . GLY A 1 182 ? -3.326 5.138 -10.915 1.00 8.26 287 GLY R N 1
ATOM 1437 C CA . GLY A 1 182 ? -4.423 4.358 -10.368 1.00 7.85 287 GLY R CA 1
ATOM 1438 C C . GLY A 1 182 ? -4.249 2.900 -10.705 1.00 7.52 287 GLY R C 1
ATOM 1439 O O . GLY A 1 182 ? -3.239 2.496 -11.254 1.00 9.28 287 GLY R O 1
ATOM 1440 N N . THR A 1 183 ? -5.257 2.111 -10.312 1.00 7.63 288 THR R N 1
ATOM 1441 C CA . THR A 1 183 ? -5.306 0.697 -10.673 1.00 7.98 288 THR R CA 1
ATOM 1442 C C . THR A 1 183 ? -6.656 0.458 -11.334 1.00 7.86 288 THR R C 1
ATOM 1443 O O . THR A 1 183 ? -7.672 1.034 -10.919 1.00 9.92 288 THR R O 1
ATOM 1447 N N . PHE A 1 184 ? -6.677 -0.418 -12.355 1.00 7.94 289 PHE R N 1
ATOM 1448 C CA . PHE A 1 184 ? -7.839 -0.427 -13.237 1.00 9.82 289 PHE R CA 1
ATOM 1449 C C . PHE A 1 184 ? -8.183 -1.845 -13.625 1.00 8.33 289 PHE R C 1
ATOM 1450 O O . PHE A 1 184 ? -7.416 -2.470 -14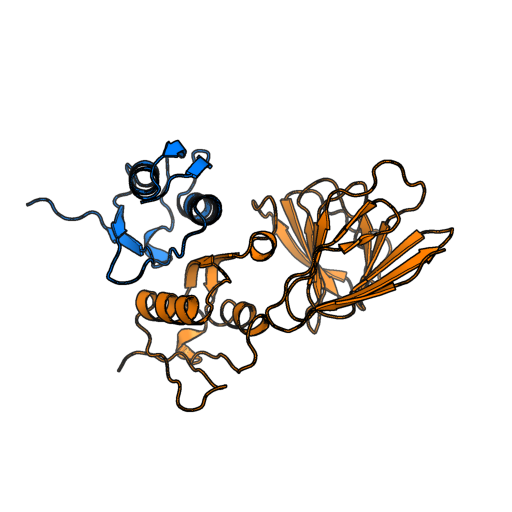.368 1.00 8.53 289 PHE R O 1
ATOM 1458 N N . PRO A 1 185 ? -9.259 -2.399 -13.096 1.00 10.72 290 PRO R N 1
ATOM 1459 C CA . PRO A 1 185 ? -9.624 -3.768 -13.473 1.00 10.61 290 PRO R CA 1
ATOM 1460 C C . PRO A 1 185 ? -9.956 -3.836 -14.959 1.00 10.65 290 PRO R C 1
ATOM 1461 O O . PRO A 1 185 ? -10.730 -3.017 -15.476 1.00 8.78 290 PRO R O 1
ATOM 1465 N N . LEU A 1 186 ? -9.375 -4.837 -15.651 1.00 10.49 291 LEU R N 1
ATOM 1466 C CA . LEU A 1 186 ? -9.578 -4.919 -17.103 1.00 9.44 291 LEU R CA 1
ATOM 1467 C C . LEU A 1 186 ? -10.968 -5.427 -17.485 1.00 12.30 291 LEU R C 1
ATOM 1468 O O . LEU A 1 186 ? -11.321 -5.390 -18.676 1.00 13.75 291 LEU R O 1
ATOM 1473 N N . GLU A 1 187 ? -11.757 -5.888 -16.502 1.00 14.24 292 GLU R N 1
ATOM 1474 C CA . GLU A 1 187 ? -13.096 -6.428 -16.741 1.00 15.15 292 GLU R CA 1
ATOM 1475 C C . GLU A 1 187 ? -14.026 -5.436 -17.402 1.00 17.47 292 GLU R C 1
ATOM 1476 O O . GLU A 1 187 ? -14.983 -5.857 -18.061 1.00 18.04 292 GLU R O 1
ATOM 1482 N N . ASN A 1 188 ? -13.784 -4.133 -17.260 1.00 12.48 293 ASN R N 1
ATOM 1483 C CA . ASN A 1 188 ? -14.690 -3.169 -17.890 1.00 12.70 293 ASN R CA 1
ATOM 1484 C C . ASN A 1 188 ? -13.872 -1.963 -18.319 1.00 12.19 293 ASN R C 1
ATOM 1485 O O . ASN A 1 188 ? -13.552 -1.104 -17.489 1.00 11.34 293 ASN R O 1
ATOM 1490 N N . THR A 1 189 ? -13.522 -1.900 -19.593 1.00 10.07 294 THR R N 1
ATOM 1491 C CA . THR A 1 189 ? -12.657 -0.796 -19.976 1.00 7.42 294 THR R CA 1
ATOM 1492 C C . THR A 1 189 ? -13.431 0.502 -20.101 1.00 7.31 294 THR R C 1
ATOM 1493 O O . THR A 1 189 ? -12.834 1.568 -19.969 1.00 7.94 294 THR R O 1
ATOM 1497 N N . ASP A 1 190 ? -14.751 0.457 -20.323 1.00 8.80 295 ASP R N 1
ATOM 1498 C CA . ASP A 1 190 ? -15.495 1.716 -20.311 1.00 11.67 295 ASP R CA 1
ATOM 1499 C C . ASP A 1 190 ? -15.369 2.397 -18.951 1.00 11.85 295 ASP R C 1
ATOM 1500 O O . ASP A 1 190 ? -15.253 3.631 -18.855 1.00 10.87 295 ASP R O 1
ATOM 1505 N N . LYS A 1 191 ? -15.426 1.605 -17.883 1.00 8.98 296 LYS R N 1
ATOM 1506 C CA . LYS A 1 191 ? -15.308 2.190 -16.546 1.00 8.96 296 LYS R CA 1
ATOM 1507 C C . LYS A 1 191 ? -13.956 2.842 -16.336 1.00 9.07 296 LYS R C 1
ATOM 1508 O O . LYS A 1 191 ? -13.862 3.832 -15.581 1.00 10.09 296 LYS R O 1
ATOM 1514 N N . ILE A 1 192 ? -12.890 2.248 -16.911 1.00 9.65 297 ILE R N 1
ATOM 1515 C CA . ILE A 1 192 ? -11.544 2.830 -16.841 1.00 7.62 297 ILE R CA 1
ATOM 1516 C C . ILE A 1 192 ? -11.525 4.214 -17.487 1.00 8.10 297 ILE R C 1
ATOM 1517 O O . ILE A 1 192 ? -11.073 5.204 -16.886 1.00 9.29 297 ILE R O 1
ATOM 1522 N N . ILE A 1 193 ? -12.028 4.297 -18.717 1.00 9.86 298 ILE R N 1
ATOM 1523 C CA . ILE A 1 193 ? -12.091 5.578 -19.417 1.00 7.63 298 ILE R CA 1
ATOM 1524 C C . ILE A 1 193 ? -12.851 6.595 -18.596 1.00 8.43 298 ILE R C 1
ATOM 1525 O O . ILE A 1 193 ? -12.412 7.742 -18.444 1.00 10.65 298 ILE R O 1
ATOM 1530 N N . ALA A 1 194 ? -14.023 6.212 -18.077 1.00 9.04 299 ALA R N 1
ATOM 1531 C CA . ALA A 1 194 ? -14.839 7.189 -17.362 1.00 9.94 299 ALA R CA 1
ATOM 1532 C C . ALA A 1 194 ? -14.134 7.662 -16.100 1.00 13.66 299 ALA R C 1
ATOM 1533 O O . ALA A 1 194 ? -14.203 8.847 -15.759 1.00 14.93 299 ALA R O 1
ATOM 1535 N N . ALA A 1 195 ? -13.491 6.734 -15.379 1.00 10.22 300 ALA R N 1
ATOM 1536 C CA . ALA A 1 195 ? -12.813 7.097 -14.135 1.00 12.21 300 ALA R CA 1
ATOM 1537 C C . ALA A 1 195 ? -11.630 8.010 -14.407 1.00 10.87 300 ALA R C 1
ATOM 1538 O O . ALA A 1 195 ? -11.447 9.013 -13.700 1.00 11.77 300 ALA R O 1
ATOM 1540 N N . VAL A 1 196 ? -10.825 7.693 -15.426 1.00 8.64 301 VAL R N 1
ATOM 1541 C CA . VAL A 1 196 ? -9.671 8.534 -15.726 1.00 8.67 301 VAL R CA 1
ATOM 1542 C C . VAL A 1 196 ? -10.124 9.907 -16.188 1.00 12.37 301 VAL R C 1
ATOM 1543 O O . VAL A 1 196 ? -9.544 10.927 -15.803 1.00 10.68 301 VAL R O 1
ATOM 1547 N N . ALA A 1 197 ? -11.183 9.962 -16.999 1.00 10.17 302 ALA R N 1
ATOM 1548 C CA . ALA A 1 197 ? -11.659 11.265 -17.449 1.00 13.92 302 ALA R CA 1
ATOM 1549 C C . ALA A 1 197 ? -12.163 12.105 -16.292 1.00 13.10 302 ALA R C 1
ATOM 1550 O O . ALA A 1 197 ? -11.959 13.321 -16.274 1.00 13.16 302 ALA R O 1
ATOM 1552 N N . GLU A 1 198 ? -12.858 11.473 -15.338 1.00 14.33 303 GLU R N 1
ATOM 1553 C CA . GLU A 1 198 ? -13.369 12.193 -14.184 1.00 16.86 303 GLU R CA 1
ATOM 1554 C C . GLU A 1 198 ? -12.226 12.714 -13.324 1.00 13.43 303 GLU R C 1
ATOM 1555 O O . GLU A 1 198 ? -12.225 13.875 -12.916 1.00 16.62 303 GLU R O 1
ATOM 1561 N N . THR A 1 199 ? -11.235 11.867 -13.051 1.00 12.29 304 THR R N 1
ATOM 1562 C CA . THR A 1 199 ? -10.093 12.318 -12.254 1.00 12.47 304 THR R CA 1
ATOM 1563 C C . THR A 1 199 ? -9.363 13.479 -12.915 1.00 14.02 304 THR R C 1
ATOM 1564 O O . THR A 1 199 ? -8.991 14.457 -12.239 1.00 16.60 304 THR R O 1
ATOM 1568 N N . LEU A 1 200 ? -9.139 13.401 -14.229 1.00 13.75 305 LEU R N 1
ATOM 1569 C CA . LEU A 1 200 ? -8.388 14.433 -14.924 1.00 13.78 305 LEU R CA 1
ATOM 1570 C C . LEU A 1 200 ? -9.254 15.595 -15.376 1.00 17.33 305 LEU R C 1
ATOM 1571 O O . LEU A 1 200 ? -8.742 16.514 -16.034 1.00 20.02 305 LEU R O 1
ATOM 1576 N N . GLN A 1 201 ? -10.546 15.565 -15.059 1.00 16.57 306 GLN R N 1
ATOM 1577 C CA . GLN A 1 201 ? -11.450 16.664 -15.375 1.00 16.83 306 GLN R CA 1
ATOM 1578 C C . GLN A 1 201 ? -11.524 16.888 -16.875 1.00 16.92 306 GLN R C 1
ATOM 1579 O O . GLN A 1 201 ? -11.394 18.012 -17.361 1.00 21.37 306 GLN R O 1
ATOM 1585 N N . LEU A 1 202 ? -11.742 15.794 -17.610 1.00 15.59 307 LEU R N 1
ATOM 1586 C CA . LEU A 1 202 ? -11.780 15.772 -19.060 1.00 15.51 307 LEU R CA 1
ATOM 1587 C C . LEU A 1 202 ? -13.179 15.397 -19.545 1.00 18.08 307 LEU R C 1
ATOM 1588 O O . LEU A 1 202 ? -13.978 14.809 -18.816 1.00 22.30 307 LEU R O 1
ATOM 1593 N N . GLU A 1 203 ? -13.490 15.783 -20.777 1.00 20.33 308 GLU R N 1
ATOM 1594 C CA . GLU A 1 203 ? -14.713 15.353 -21.442 1.00 18.64 308 GLU R CA 1
ATOM 1595 C C . GLU A 1 203 ? -14.384 14.158 -22.334 1.00 18.73 308 GLU R C 1
ATOM 1596 O O . GLU A 1 203 ? -13.295 14.081 -22.904 1.00 18.95 308 GLU R O 1
ATOM 1602 N N . VAL A 1 204 ? -15.310 13.214 -22.425 1.00 15.94 309 VAL R N 1
ATOM 1603 C CA . VAL A 1 204 ? -15.161 12.036 -23.281 1.00 14.83 309 VAL R CA 1
ATOM 1604 C C . VAL A 1 204 ? -16.032 12.272 -24.501 1.00 17.47 309 VAL R C 1
ATOM 1605 O O . VAL A 1 204 ? -17.259 12.332 -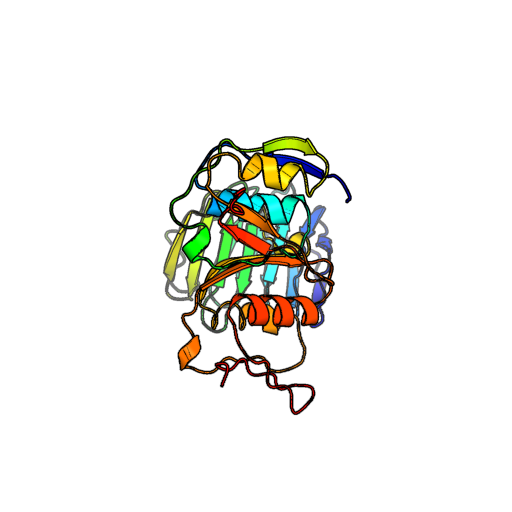24.377 1.00 20.38 309 VAL R O 1
ATOM 1609 N N . GLN A 1 205 ? -15.411 12.454 -25.672 1.00 14.34 310 GLN R N 1
ATOM 1610 C CA . GLN A 1 205 ? -16.146 12.638 -26.918 1.00 17.76 310 GLN R CA 1
ATOM 1611 C C . GLN A 1 205 ? -16.318 11.264 -27.536 1.00 18.52 310 GLN R C 1
ATOM 1612 O O . GLN A 1 205 ? -15.331 10.582 -27.789 1.00 14.64 310 GLN R O 1
ATOM 1618 N N . HIS A 1 206 ? -17.557 10.851 -27.784 1.00 18.89 311 HIS R N 1
ATOM 1619 C CA . HIS A 1 206 ? -17.806 9.505 -28.267 1.00 15.88 311 HIS R CA 1
ATOM 1620 C C . HIS A 1 206 ? -18.948 9.516 -29.296 1.00 16.87 311 HIS R C 1
ATOM 1621 O O . HIS A 1 206 ? -20.076 9.027 -29.064 1.00 18.67 311 HIS R O 1
ATOM 1628 N N . PHE A 1 207 ? -18.643 10.076 -30.474 1.00 15.74 312 PHE R N 1
ATOM 1629 C CA . PHE A 1 207 ? -19.673 10.397 -31.460 1.00 18.19 312 PHE R CA 1
ATOM 1630 C C . PHE A 1 207 ? -19.943 9.247 -32.396 1.00 16.86 312 PHE R C 1
ATOM 1631 O O . PHE A 1 207 ? -20.965 9.251 -33.082 1.00 17.98 312 PHE R O 1
ATOM 1639 N N . THR A 1 208 ? -19.017 8.309 -32.462 1.00 15.58 313 THR R N 1
ATOM 1640 C CA A THR A 1 208 ? -19.171 7.092 -33.245 0.95 15.96 313 THR R CA 1
ATOM 1641 C CA B THR A 1 208 ? -19.151 7.101 -33.252 0.05 15.80 313 THR R CA 1
ATOM 1642 C C . THR A 1 208 ? -18.593 5.965 -32.408 1.00 13.91 313 THR R C 1
ATOM 1643 O O . THR A 1 208 ? -17.714 6.179 -31.581 1.00 14.21 313 THR R O 1
ATOM 1650 N N . ARG A 1 209 ? -19.115 4.761 -32.597 1.00 13.86 314 ARG R N 1
ATOM 1651 C CA . ARG A 1 209 ? -18.809 3.708 -31.622 1.00 13.92 314 ARG R CA 1
ATOM 1652 C C . ARG A 1 209 ? -17.315 3.475 -31.412 1.00 12.66 314 ARG R C 1
ATOM 1653 O O . ARG A 1 209 ? -16.853 3.225 -30.281 1.00 12.42 314 ARG R O 1
ATOM 1661 N N . TYR A 1 210 ? -16.539 3.491 -32.488 1.00 13.50 315 TYR R N 1
ATOM 1662 C CA . TYR A 1 210 ? -15.155 3.059 -32.408 1.00 11.15 315 TYR R CA 1
ATOM 1663 C C . TYR A 1 210 ? -14.188 4.224 -32.473 1.00 13.29 315 TYR R C 1
ATOM 1664 O O . TYR A 1 210 ? -13.044 4.051 -32.897 1.00 12.75 315 TYR R O 1
ATOM 1673 N N . TRP A 1 211 ? -14.607 5.418 -32.040 1.00 11.98 316 TRP R N 1
ATOM 1674 C CA . TRP A 1 211 ? -13.652 6.522 -31.986 1.00 11.72 316 TRP R CA 1
ATOM 1675 C C . TRP A 1 211 ? -13.962 7.317 -30.729 1.00 12.27 316 TRP R C 1
ATOM 1676 O O . TRP A 1 211 ? -15.038 7.916 -30.632 1.00 12.51 316 TRP R O 1
ATOM 1687 N N . VAL A 1 212 ? -13.035 7.313 -29.771 1.00 10.86 317 VAL R N 1
ATOM 1688 C CA . VAL A 1 212 ? -13.230 7.986 -28.493 1.00 10.77 317 VAL R CA 1
ATOM 1689 C C . VAL A 1 212 ? -12.064 8.931 -28.299 1.00 10.98 317 VAL R C 1
ATOM 1690 O O . VAL A 1 212 ? -10.912 8.509 -28.407 1.00 10.76 317 VAL R O 1
ATOM 1694 N N . THR A 1 213 ? -12.358 10.207 -28.039 1.00 11.89 318 THR R N 1
ATOM 1695 C CA . THR A 1 213 ? -11.309 11.198 -27.814 1.00 13.35 318 THR R CA 1
ATOM 1696 C C . THR A 1 213 ? -11.517 11.863 -26.467 1.00 15.46 318 THR R C 1
ATOM 1697 O O . THR A 1 213 ? -12.619 12.341 -26.175 1.00 13.17 318 THR R O 1
ATOM 1701 N N . LEU A 1 214 ? -10.451 11.911 -25.664 1.00 12.06 319 LEU R N 1
ATOM 1702 C CA A LEU A 1 214 ? -10.473 12.660 -24.414 0.36 13.38 319 LEU R CA 1
ATOM 1703 C CA B LEU A 1 214 ? -10.478 12.662 -24.415 0.64 13.08 319 LEU R CA 1
ATOM 1704 C C . LEU A 1 214 ? -10.142 14.114 -24.713 1.00 14.41 319 LEU R C 1
ATOM 1705 O O . LEU A 1 214 ? -9.190 14.397 -25.445 1.00 15.07 319 LEU R O 1
ATOM 1714 N N . LYS A 1 215 ? -10.919 15.031 -24.141 1.00 14.96 320 LYS R N 1
ATOM 1715 C CA . LYS A 1 215 ? -10.788 16.435 -24.489 1.00 16.73 320 LYS R CA 1
ATOM 1716 C C . LYS A 1 215 ? -10.831 17.307 -23.235 1.00 17.58 320 LYS R C 1
ATOM 1717 O O . LYS A 1 215 ? -11.397 16.903 -22.221 1.00 18.97 320 LYS R O 1
ATOM 1723 N N . PRO A 1 216 ? -10.237 18.504 -23.297 1.00 21.57 321 PRO R N 1
ATOM 1724 C CA . PRO A 1 216 ? -10.377 19.460 -22.184 1.00 25.54 321 PRO R CA 1
ATOM 1725 C C . PRO A 1 216 ? -11.832 19.829 -21.936 1.00 26.71 321 PRO R C 1
ATOM 1726 O O . PRO A 1 216 ? -12.624 19.939 -22.869 1.00 27.66 321 PRO R O 1
ATOM 1730 N N . ARG A 1 217 ? -12.181 20.054 -20.668 1.00 33.68 322 ARG R N 1
ATOM 1731 C CA . ARG A 1 217 ? -13.540 20.498 -20.365 1.00 39.49 322 ARG R CA 1
ATOM 1732 C C . ARG A 1 217 ? -13.723 21.965 -20.739 1.00 44.61 322 ARG R C 1
ATOM 1733 O O . ARG A 1 217 ? -12.860 22.804 -20.464 1.00 45.71 322 ARG R O 1
ATOM 1741 N N . MET A 1 218 ? -14.850 22.271 -21.376 1.00 50.18 323 MET R N 1
ATOM 1742 C CA . MET A 1 218 ? -15.138 23.636 -21.809 1.00 60.34 323 MET R CA 1
ATOM 1743 C C . MET A 1 218 ? -16.459 24.143 -21.222 1.00 63.68 323 MET R C 1
ATOM 1744 O O . MET A 1 218 ? -16.831 23.800 -20.098 1.00 63.74 323 MET R O 1
ATOM 1749 N N . SER B 2 2 ? -17.674 -3.233 2.674 1.00 62.90 48 SER B N 1
ATOM 1750 C CA . SER B 2 2 ? -17.023 -3.727 1.462 1.00 58.01 48 SER B CA 1
ATOM 1751 C C . SER B 2 2 ? -16.440 -5.140 1.666 1.00 53.73 48 SER B C 1
ATOM 1752 O O . SER B 2 2 ? -16.589 -5.756 2.735 1.00 53.35 48 SER B O 1
ATOM 1755 N N . ALA B 2 3 ? -15.782 -5.647 0.623 1.00 47.21 49 ALA B N 1
ATOM 1756 C CA . ALA B 2 3 ? -15.101 -6.923 0.718 1.00 42.22 49 ALA B CA 1
ATOM 1757 C C . ALA B 2 3 ? -13.811 -6.740 1.497 1.00 32.31 49 ALA B C 1
ATOM 1758 O O . ALA B 2 3 ? -13.426 -5.631 1.865 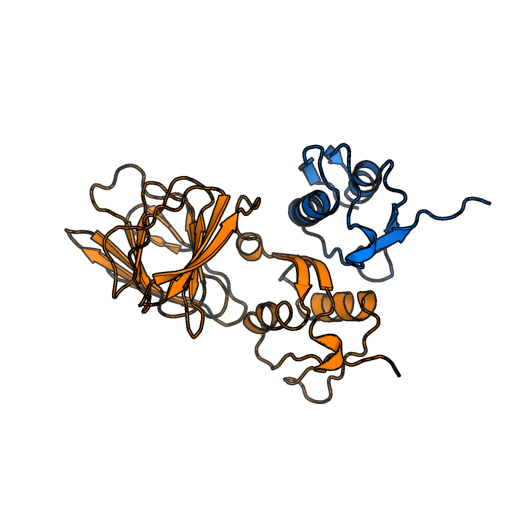1.00 30.99 49 ALA B O 1
ATOM 1760 N N . GLN B 2 4 ? -13.113 -7.837 1.722 1.00 32.84 50 GLN B N 1
ATOM 1761 C CA A GLN B 2 4 ? -11.840 -7.775 2.411 0.44 30.67 50 GLN B CA 1
ATOM 1762 C CA B GLN B 2 4 ? -11.853 -7.855 2.444 0.56 30.80 50 GLN B CA 1
ATOM 1763 C C . GLN B 2 4 ? -10.752 -8.380 1.536 1.00 29.55 50 GLN B C 1
ATOM 1764 O O . GLN B 2 4 ? -11.018 -9.028 0.519 1.00 30.45 50 GLN B O 1
ATOM 1775 N N . ALA B 2 5 ? -9.511 -8.109 1.921 1.00 27.95 51 ALA B N 1
ATOM 1776 C CA . ALA B 2 5 ? -8.366 -8.654 1.217 1.00 27.28 51 ALA B CA 1
ATOM 1777 C C . ALA B 2 5 ? -7.238 -8.801 2.216 1.00 27.12 51 ALA B C 1
ATOM 1778 O O . ALA B 2 5 ? -7.257 -8.196 3.294 1.00 26.94 51 ALA B O 1
ATOM 1780 N N . ASP B 2 6 ? -6.278 -9.655 1.869 1.00 27.69 52 ASP B N 1
ATOM 1781 C CA . ASP B 2 6 ? -5.065 -9.799 2.650 1.00 27.88 52 ASP B CA 1
ATOM 1782 C C . ASP B 2 6 ? -4.042 -8.848 2.058 1.00 31.80 52 ASP B C 1
ATOM 1783 O O . ASP B 2 6 ? -3.897 -8.781 0.831 1.00 27.36 52 ASP B O 1
ATOM 1788 N N . PHE B 2 7 ? -3.391 -8.061 2.915 1.00 24.52 53 PHE B N 1
ATOM 1789 C CA . PHE B 2 7 ? -2.426 -7.075 2.455 1.00 22.44 53 PHE B CA 1
ATOM 1790 C C . PHE B 2 7 ? -1.075 -7.340 3.100 1.00 23.26 53 PHE B C 1
ATOM 1791 O O . PHE B 2 7 ? -0.996 -7.703 4.275 1.00 25.03 53 PHE B O 1
ATOM 1799 N N . ASP B 2 8 ? 0.005 -7.162 2.328 1.00 22.47 54 ASP B N 1
ATOM 1800 C CA . ASP B 2 8 ? 1.347 -7.199 2.926 1.00 23.93 54 ASP B CA 1
ATOM 1801 C C . ASP B 2 8 ? 2.136 -6.107 2.212 1.00 26.77 54 ASP B C 1
ATOM 1802 O O . ASP B 2 8 ? 2.929 -6.378 1.302 1.00 22.06 54 ASP B O 1
ATOM 1807 N N . ILE B 2 9 ? 1.882 -4.869 2.610 1.00 19.74 55 ILE B N 1
ATOM 1808 C CA . ILE B 2 9 ? 2.434 -3.696 1.936 1.00 18.96 55 ILE B CA 1
ATOM 1809 C C . ILE B 2 9 ? 3.452 -3.081 2.882 1.00 18.42 55 ILE B C 1
ATOM 1810 O O . ILE B 2 9 ? 3.076 -2.613 3.972 1.00 22.02 55 ILE B O 1
ATOM 1815 N N . PRO B 2 10 ? 4.737 -3.104 2.553 1.00 18.81 56 PRO B N 1
ATOM 1816 C CA . PRO B 2 10 ? 5.727 -2.559 3.468 1.00 19.96 56 PRO B CA 1
ATOM 1817 C C . PRO B 2 10 ? 5.637 -1.049 3.537 1.00 21.16 56 PRO B C 1
ATOM 1818 O O . PRO B 2 10 ? 5.093 -0.391 2.653 1.00 20.11 56 PRO B O 1
ATOM 1822 N N . ALA B 2 11 ? 6.178 -0.493 4.624 1.00 20.94 57 ALA B N 1
ATOM 1823 C CA . ALA B 2 11 ? 6.340 0.955 4.657 1.00 20.88 57 ALA B CA 1
ATOM 1824 C C . ALA B 2 11 ? 7.163 1.428 3.454 1.00 21.94 57 ALA B C 1
ATOM 1825 O O . ALA B 2 11 ? 8.040 0.720 2.940 1.00 21.80 57 ALA B O 1
ATOM 1827 N N . GLY B 2 12 ? 6.878 2.643 3.009 1.00 18.44 58 GLY B N 1
ATOM 1828 C CA . GLY B 2 12 ? 7.642 3.259 1.943 1.00 16.48 58 GLY B CA 1
ATOM 1829 C C . GLY B 2 12 ? 6.880 4.423 1.339 1.00 15.85 58 GLY B C 1
ATOM 1830 O O . GLY B 2 12 ? 5.847 4.865 1.865 1.00 18.24 58 GLY B O 1
ATOM 1831 N N . PRO B 2 13 ? 7.390 4.951 0.226 1.00 18.14 59 PRO B N 1
ATOM 1832 C CA . PRO B 2 13 ? 6.708 6.046 -0.465 1.00 15.91 59 PRO B CA 1
ATOM 1833 C C . PRO B 2 13 ? 5.266 5.664 -0.760 1.00 15.84 59 PRO B C 1
ATOM 1834 O O . PRO B 2 13 ? 4.957 4.497 -1.000 1.00 14.97 59 PRO B O 1
ATOM 1838 N N . LEU B 2 14 ? 4.381 6.659 -0.734 1.00 15.02 60 LEU B N 1
ATOM 1839 C CA . LEU B 2 14 ? 2.952 6.367 -0.827 1.00 14.63 60 LEU B CA 1
ATOM 1840 C C . LEU B 2 14 ? 2.571 5.869 -2.217 1.00 13.87 60 LEU B C 1
ATOM 1841 O O . LEU B 2 14 ? 1.728 4.968 -2.347 1.00 12.07 60 LEU B O 1
ATOM 1846 N N . ALA B 2 15 ? 3.100 6.495 -3.269 1.00 11.88 61 ALA B N 1
ATOM 1847 C CA . ALA B 2 15 ? 2.572 6.179 -4.600 1.00 13.13 61 ALA B CA 1
ATOM 1848 C C . ALA B 2 15 ? 2.779 4.718 -4.972 1.00 11.55 61 ALA B C 1
ATOM 1849 O O . ALA B 2 15 ? 1.808 4.078 -5.415 1.00 11.79 61 ALA B O 1
ATOM 1851 N N . PRO B 2 16 ? 3.964 4.120 -4.813 1.00 13.16 62 PRO B N 1
ATOM 1852 C CA . PRO B 2 16 ? 4.064 2.689 -5.112 1.00 8.73 62 PRO B CA 1
ATOM 1853 C C . PRO B 2 16 ? 3.229 1.840 -4.165 1.00 13.09 62 PRO B C 1
ATOM 1854 O O . PRO B 2 16 ? 2.789 0.742 -4.551 1.00 11.73 62 PRO B O 1
ATOM 1858 N N . ALA B 2 17 ? 3.019 2.295 -2.933 1.00 10.64 63 ALA B N 1
ATOM 1859 C CA . ALA B 2 17 ? 2.189 1.508 -2.017 1.00 11.17 63 ALA B CA 1
ATOM 1860 C C . ALA B 2 17 ? 0.742 1.463 -2.490 1.00 13.73 63 ALA B C 1
ATOM 1861 O O . ALA B 2 17 ? 0.055 0.461 -2.265 1.00 12.12 63 ALA B O 1
ATOM 1863 N N . LEU B 2 18 ? 0.253 2.546 -3.113 1.00 8.66 64 LEU B N 1
ATOM 1864 C CA . LEU B 2 18 ? -1.124 2.559 -3.604 1.00 8.58 64 LEU B CA 1
ATOM 1865 C C . LEU B 2 18 ? -1.258 1.734 -4.881 1.00 8.21 64 LEU B C 1
ATOM 1866 O O . LEU B 2 18 ? -2.312 1.139 -5.116 1.00 8.48 64 LEU B O 1
ATOM 1871 N N . ALA B 2 19 ? -0.214 1.683 -5.703 1.00 10.60 65 ALA B N 1
ATOM 1872 C CA . ALA B 2 19 ? -0.234 0.757 -6.832 1.00 9.01 65 ALA B CA 1
ATOM 1873 C C . ALA B 2 19 ? -0.372 -0.679 -6.341 1.00 12.92 65 ALA B C 1
ATOM 1874 O O . ALA B 2 19 ? -1.143 -1.485 -6.894 1.00 13.58 65 ALA B O 1
ATOM 1876 N N . HIS B 2 20 ? 0.366 -1.011 -5.278 1.00 9.46 66 HIS B N 1
ATOM 1877 C CA . HIS B 2 20 ? 0.300 -2.340 -4.688 1.00 11.20 66 HIS B CA 1
ATOM 1878 C C . HIS B 2 20 ? -1.077 -2.576 -4.063 1.00 11.41 66 HIS B C 1
ATOM 1879 O O . HIS B 2 20 ? -1.698 -3.622 -4.276 1.00 12.98 66 HIS B O 1
ATOM 1886 N N . PHE B 2 21 ? -1.587 -1.573 -3.325 1.00 11.52 67 PHE B N 1
ATOM 1887 C CA . PHE B 2 21 ? -2.892 -1.702 -2.679 1.00 14.96 67 PHE B CA 1
ATOM 1888 C C . PHE B 2 21 ? -3.965 -1.991 -3.700 1.00 14.22 67 PHE B C 1
ATOM 1889 O O . PHE B 2 21 ? -4.781 -2.904 -3.512 1.00 13.51 67 PHE B O 1
ATOM 1897 N N . GLY B 2 22 ? -4.002 -1.205 -4.785 1.00 10.37 68 GLY B N 1
ATOM 1898 C CA . GLY B 2 22 ? -5.131 -1.340 -5.679 1.00 8.82 68 GLY B CA 1
ATOM 1899 C C . GLY B 2 22 ? -5.076 -2.658 -6.408 1.00 11.16 68 GLY B C 1
ATOM 1900 O O . GLY B 2 22 ? -6.120 -3.256 -6.716 1.00 12.19 68 GLY B O 1
ATOM 1901 N N . GLN B 2 23 ? -3.862 -3.173 -6.617 1.00 10.69 69 GLN B N 1
ATOM 1902 C CA . GLN B 2 23 ? -3.741 -4.523 -7.156 1.00 12.39 69 GLN B CA 1
ATOM 1903 C C . GLN B 2 23 ? -4.149 -5.591 -6.146 1.00 15.10 69 GLN B C 1
ATOM 1904 O O . GLN B 2 23 ? -4.856 -6.538 -6.505 1.00 16.52 69 GLN B O 1
ATOM 1910 N N . SER B 2 24 ? -3.717 -5.488 -4.885 1.00 14.90 70 SER B N 1
ATOM 1911 C CA . SER B 2 24 ? -4.111 -6.521 -3.929 1.00 18.58 70 SER B CA 1
ATOM 1912 C C . SER B 2 24 ? -5.626 -6.541 -3.713 1.00 18.65 70 SER B C 1
ATOM 1913 O O . SER B 2 24 ? -6.224 -7.608 -3.521 1.00 18.18 70 SER B O 1
ATOM 1916 N N . ALA B 2 25 ? -6.258 -5.374 -3.722 1.00 14.03 71 ALA B N 1
ATOM 1917 C CA . ALA B 2 25 ? -7.704 -5.287 -3.517 1.00 14.22 71 ALA B CA 1
ATOM 1918 C C . ALA B 2 25 ? -8.494 -5.531 -4.793 1.00 14.90 71 ALA B C 1
ATOM 1919 O O . ALA B 2 25 ? -9.713 -5.759 -4.713 1.00 17.63 71 ALA B O 1
ATOM 1921 N N . HIS B 2 26 ? -7.824 -5.483 -5.949 1.00 12.72 72 HIS B N 1
ATOM 1922 C CA . HIS B 2 26 ? -8.430 -5.615 -7.268 1.00 13.32 72 HIS B CA 1
ATOM 1923 C C . HIS B 2 26 ? -9.582 -4.622 -7.426 1.00 13.35 72 HIS B C 1
ATOM 1924 O O . HIS B 2 26 ? -10.725 -4.984 -7.720 1.00 17.59 72 HIS B O 1
ATOM 1931 N N . ILE B 2 27 ? -9.254 -3.341 -7.269 1.00 11.13 73 ILE B N 1
ATOM 1932 C CA . ILE B 2 27 ? -10.248 -2.272 -7.299 1.00 11.07 73 ILE B CA 1
ATOM 1933 C C . ILE B 2 27 ? -9.859 -1.244 -8.351 1.00 10.40 73 ILE B C 1
ATOM 1934 O O . ILE B 2 27 ? -8.702 -1.164 -8.786 1.00 10.72 73 ILE B O 1
ATOM 1939 N N . LEU B 2 28 ? -10.871 -0.499 -8.799 1.00 10.46 74 LEU B N 1
ATOM 1940 C CA . LEU B 2 28 ? -10.669 0.663 -9.659 1.00 11.28 74 LEU B CA 1
ATOM 1941 C C . LEU B 2 28 ? -10.410 1.835 -8.728 1.00 16.22 74 LEU B C 1
ATOM 1942 O O . LEU B 2 28 ? -11.329 2.343 -8.073 1.00 13.12 74 LEU B O 1
ATOM 1947 N N . LEU B 2 29 ? -9.152 2.251 -8.661 1.00 8.87 75 LEU B N 1
ATOM 1948 C CA . LEU B 2 29 ? -8.710 3.354 -7.827 1.00 8.70 75 LEU B CA 1
ATOM 1949 C C . LEU B 2 29 ? -8.086 4.388 -8.747 1.00 13.70 75 LEU B C 1
ATOM 1950 O O . LEU B 2 29 ? -7.199 4.048 -9.536 1.00 14.47 75 LEU B O 1
ATOM 1955 N N . SER B 2 30 ? -8.597 5.620 -8.725 1.00 9.88 76 SER B N 1
ATOM 1956 C CA . SER B 2 30 ? -8.118 6.636 -9.657 1.00 12.36 76 SER B CA 1
ATOM 1957 C C . SER B 2 30 ? -8.067 7.970 -8.927 1.00 12.29 76 SER B C 1
ATOM 1958 O O . SER B 2 30 ? -9.065 8.336 -8.312 1.00 12.92 76 SER B O 1
ATOM 1961 N N . TYR B 2 31 ? -6.935 8.683 -8.995 1.00 11.83 77 TYR B N 1
ATOM 1962 C CA . TYR B 2 31 ? -6.763 9.928 -8.245 1.00 14.97 77 TYR B CA 1
ATOM 1963 C C . TYR B 2 31 ? -5.659 10.741 -8.916 1.00 13.07 77 TYR B C 1
ATOM 1964 O O . TYR B 2 31 ? -4.881 10.207 -9.709 1.00 13.70 77 TYR B O 1
ATOM 1973 N N . PRO B 2 32 ? -5.539 12.036 -8.595 1.00 17.00 78 PRO B N 1
ATOM 1974 C CA . PRO B 2 32 ? -4.492 12.860 -9.234 1.00 14.83 78 PRO B CA 1
ATOM 1975 C C . PRO B 2 32 ? -3.088 12.489 -8.763 1.00 17.92 78 PRO B C 1
ATOM 1976 O O . PRO B 2 32 ? -2.819 12.373 -7.572 1.00 15.40 78 PRO B O 1
ATOM 1980 N N . THR B 2 33 ? -2.192 12.304 -9.731 1.00 20.03 79 THR B N 1
ATOM 1981 C CA . THR B 2 33 ? -0.796 11.968 -9.451 1.00 20.43 79 THR B CA 1
ATOM 1982 C C . THR B 2 33 ? -0.159 12.917 -8.447 1.00 19.74 79 THR B C 1
ATOM 1983 O O . THR B 2 33 ? 0.568 12.482 -7.546 1.00 16.39 79 THR B O 1
ATOM 1987 N N . ALA B 2 34 ? -0.403 14.220 -8.602 1.00 17.21 80 ALA B N 1
ATOM 1988 C CA . ALA B 2 34 ? 0.234 15.207 -7.742 1.00 18.60 80 ALA B CA 1
ATOM 1989 C C . ALA B 2 34 ? -0.179 15.045 -6.285 1.00 18.32 80 ALA B C 1
ATOM 1990 O O . ALA B 2 34 ? 0.585 15.392 -5.372 1.00 21.84 80 ALA B O 1
ATOM 1992 N N . LEU B 2 35 ? -1.370 14.516 -6.051 1.00 20.77 81 LEU B N 1
ATOM 1993 C CA . LEU B 2 35 ? -1.891 14.403 -4.700 1.00 19.42 81 LEU B CA 1
ATOM 1994 C C . LEU B 2 35 ? -1.066 13.449 -3.851 1.00 17.08 81 LEU B C 1
ATOM 1995 O O . LEU B 2 35 ? -0.924 13.662 -2.646 1.00 17.93 81 LEU B O 1
ATOM 2000 N N . THR B 2 36 ? -0.493 12.406 -4.456 1.00 16.10 82 THR B N 1
ATOM 2001 C CA . THR B 2 36 ? 0.223 11.381 -3.706 1.00 15.79 82 THR B CA 1
ATOM 2002 C C . THR B 2 36 ? 1.734 11.426 -3.888 1.00 17.58 82 THR B C 1
ATOM 2003 O O . THR B 2 36 ? 2.437 10.661 -3.221 1.00 17.27 82 THR B O 1
ATOM 2007 N N . GLU B 2 37 ? 2.242 12.262 -4.781 1.00 17.49 83 GLU B N 1
ATOM 2008 C CA . GLU B 2 37 ? 3.688 12.409 -4.939 1.00 18.96 83 GLU B CA 1
ATOM 2009 C C . GLU B 2 37 ? 4.322 12.804 -3.622 1.00 20.11 83 GLU B C 1
ATOM 2010 O O . GLU B 2 37 ? 3.829 13.701 -2.939 1.00 20.73 83 GLU B O 1
ATOM 2016 N N . GLY B 2 38 ? 5.443 12.167 -3.297 1.00 20.81 84 GLY B N 1
ATOM 2017 C CA . GLY B 2 38 ? 6.244 12.680 -2.193 1.00 22.52 84 GLY B CA 1
ATOM 2018 C C . GLY B 2 38 ? 5.524 12.580 -0.869 1.00 21.85 84 GLY B C 1
ATOM 2019 O O . GLY B 2 38 ? 5.612 13.501 -0.036 1.00 23.44 84 GLY B O 1
ATOM 2020 N N . ARG B 2 39 ? 4.802 11.489 -0.657 1.00 20.89 85 ARG B N 1
ATOM 2021 C CA . ARG B 2 39 ? 4.199 11.201 0.629 1.00 20.95 85 ARG B CA 1
ATOM 2022 C C . ARG B 2 39 ? 4.667 9.812 1.021 1.00 22.57 85 ARG B C 1
ATOM 2023 O O . ARG B 2 39 ? 5.306 9.107 0.234 1.00 21.06 85 ARG B O 1
ATOM 2031 N N . SER B 2 40 ? 4.367 9.409 2.250 1.00 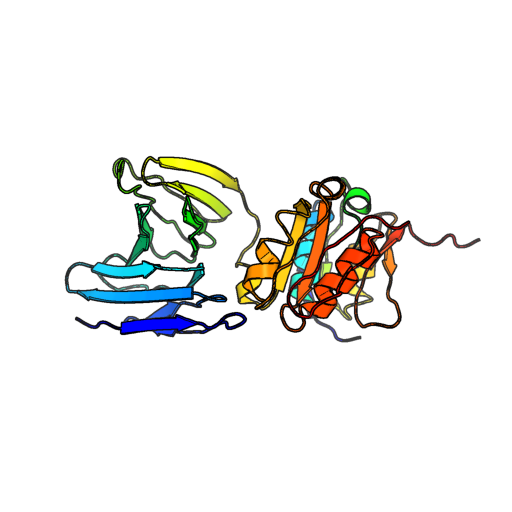19.08 86 SER B N 1
ATOM 2032 C CA . SER B 2 40 ? 4.899 8.144 2.709 1.00 18.75 86 SER B CA 1
ATOM 2033 C C . SER B 2 40 ? 3.821 7.410 3.487 1.00 18.12 86 SER B C 1
ATOM 2034 O O . SER B 2 40 ? 2.902 8.016 4.035 1.00 21.15 86 SER B O 1
ATOM 2037 N N . THR B 2 41 ? 3.956 6.088 3.558 1.00 18.54 87 THR B N 1
ATOM 2038 C CA . THR B 2 41 ? 3.042 5.311 4.375 1.00 18.46 87 THR B CA 1
ATOM 2039 C C . THR B 2 41 ? 3.821 4.390 5.300 1.00 18.10 87 THR B C 1
ATOM 2040 O O . THR B 2 41 ? 4.938 3.969 5.001 1.00 18.23 87 THR B O 1
ATOM 2044 N N . SER B 2 42 ? 3.214 4.093 6.450 1.00 18.81 88 SER B N 1
ATOM 2045 C CA . SER B 2 42 ? 3.745 3.053 7.313 1.00 24.47 88 SER B CA 1
ATOM 2046 C C . SER B 2 42 ? 3.429 1.650 6.816 1.00 24.82 88 SER B C 1
ATOM 2047 O O . SER B 2 42 ? 3.901 0.671 7.415 1.00 26.61 88 SER B O 1
ATOM 2050 N N . GLY B 2 43 ? 2.615 1.532 5.780 1.00 18.97 89 GLY B N 1
ATOM 2051 C CA . GLY B 2 43 ? 2.320 0.266 5.170 1.00 18.18 89 GLY B CA 1
ATOM 2052 C C . GLY B 2 43 ? 0.994 -0.269 5.657 1.00 21.04 89 GLY B C 1
ATOM 2053 O O . GLY B 2 43 ? 0.223 0.402 6.354 1.00 23.66 89 GLY B O 1
ATOM 2054 N N . LEU B 2 44 ? 0.758 -1.526 5.318 1.00 18.04 90 LEU B N 1
ATOM 2055 C CA . LEU B 2 44 ? -0.500 -2.179 5.660 1.00 17.79 90 LEU B CA 1
ATOM 2056 C C . LEU B 2 44 ? -0.244 -3.676 5.643 1.00 21.89 90 LEU B C 1
ATOM 2057 O O . LEU B 2 44 ? -0.042 -4.247 4.571 1.00 21.65 90 LEU B O 1
ATOM 2062 N N . ALA B 2 45 ? -0.286 -4.328 6.799 1.00 20.34 91 ALA B N 1
ATOM 2063 C CA . ALA B 2 45 ? -0.061 -5.768 6.817 1.00 21.71 91 ALA B CA 1
ATOM 2064 C C . ALA B 2 45 ? -1.145 -6.452 7.640 1.00 22.75 91 ALA B C 1
ATOM 2065 O O . ALA B 2 45 ? -1.235 -6.223 8.846 1.00 24.11 91 ALA B O 1
ATOM 2067 N N . GLY B 2 46 ? -1.940 -7.299 6.986 1.00 22.54 92 GLY B N 1
ATOM 2068 C CA . GLY B 2 46 ? -2.997 -8.056 7.622 1.00 23.92 92 GLY B CA 1
ATOM 2069 C C . GLY B 2 46 ? -4.220 -8.137 6.736 1.00 23.21 92 GLY B C 1
ATOM 2070 O O . GLY B 2 46 ? -4.209 -7.677 5.578 1.00 22.89 92 GLY B O 1
ATOM 2071 N N . ARG B 2 47 ? -5.283 -8.732 7.265 1.00 24.32 93 ARG B N 1
ATOM 2072 C CA . ARG B 2 47 ? -6.554 -8.831 6.553 1.00 23.95 93 ARG B CA 1
ATOM 2073 C C . ARG B 2 47 ? -7.465 -7.702 7.000 1.00 23.58 93 ARG B C 1
ATOM 2074 O O . ARG B 2 47 ? -7.642 -7.481 8.197 1.00 25.03 93 ARG B O 1
ATOM 2082 N N . PHE B 2 48 ? -8.036 -6.985 6.034 1.00 22.06 94 PHE B N 1
ATOM 2083 C CA . PHE B 2 48 ? -8.840 -5.819 6.350 1.00 22.57 94 PHE B CA 1
ATOM 2084 C C . PHE B 2 48 ? -9.929 -5.675 5.299 1.00 21.61 94 PHE B C 1
ATOM 2085 O O . PHE B 2 48 ? -9.697 -5.968 4.124 1.00 20.65 94 PHE B O 1
ATOM 2093 N N . ASP B 2 49 ? -11.083 -5.157 5.718 1.00 22.80 95 ASP B N 1
ATOM 2094 C CA . ASP B 2 49 ? -12.022 -4.559 4.769 1.00 22.61 95 ASP B CA 1
ATOM 2095 C C . ASP B 2 49 ? -11.269 -3.586 3.882 1.00 20.41 95 ASP B C 1
ATOM 2096 O O . ASP B 2 49 ? -10.339 -2.921 4.329 1.00 21.97 95 ASP B O 1
ATOM 2101 N N . ILE B 2 50 ? -11.651 -3.503 2.603 1.00 20.07 96 ILE B N 1
ATOM 2102 C CA A ILE B 2 50 ? -10.896 -2.661 1.672 0.42 18.46 96 ILE B CA 1
ATOM 2103 C CA B ILE B 2 50 ? -10.863 -2.671 1.698 0.58 18.44 96 ILE B CA 1
ATOM 2104 C C . ILE B 2 50 ? -10.918 -1.209 2.118 1.00 18.14 96 ILE B C 1
ATOM 2105 O O . ILE B 2 50 ? -9.901 -0.510 2.075 1.00 18.29 96 ILE B O 1
ATOM 2114 N N . ASP B 2 51 ? -12.089 -0.719 2.527 1.00 19.61 97 ASP B N 1
ATOM 2115 C CA A ASP B 2 51 ? -12.207 0.679 2.939 0.49 20.87 97 ASP B CA 1
ATOM 2116 C CA B ASP B 2 51 ? -12.164 0.685 2.905 0.51 20.67 97 ASP B CA 1
ATOM 2117 C C . ASP B 2 51 ? -11.355 0.966 4.167 1.00 20.15 97 ASP B C 1
ATOM 2118 O O . ASP B 2 51 ? -10.659 1.985 4.234 1.00 18.67 97 ASP B O 1
ATOM 2127 N N . GLN B 2 52 ? -11.393 0.064 5.159 1.00 20.27 98 GLN B N 1
ATOM 2128 C CA . GLN B 2 52 ? -10.600 0.297 6.365 1.00 20.47 98 GLN B CA 1
ATOM 2129 C C . GLN B 2 52 ? -9.113 0.177 6.073 1.00 24.33 98 GLN B C 1
ATOM 2130 O O . GLN B 2 52 ? -8.293 0.934 6.626 1.00 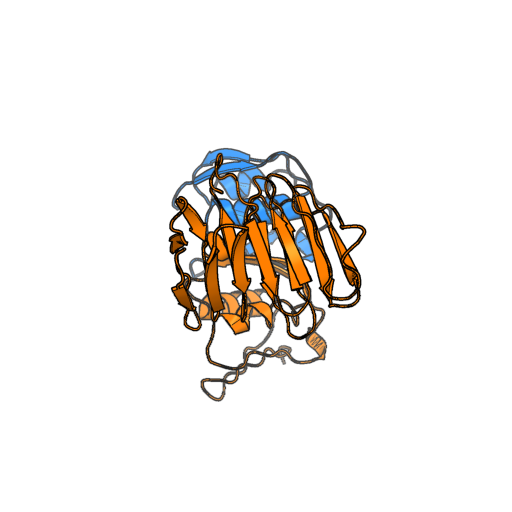18.56 98 GLN B O 1
ATOM 2136 N N . GLY B 2 53 ? -8.748 -0.755 5.187 1.00 17.82 99 GLY B N 1
ATOM 2137 C CA . GLY B 2 53 ? -7.353 -0.918 4.844 1.00 16.66 99 GLY B CA 1
ATOM 2138 C C . GLY B 2 53 ? -6.804 0.306 4.146 1.00 15.64 99 GLY B C 1
ATOM 2139 O O . GLY B 2 53 ? -5.666 0.712 4.386 1.00 16.08 99 GLY B O 1
ATOM 2140 N N . LEU B 2 54 ? -7.608 0.921 3.276 1.00 15.52 100 LEU B N 1
ATOM 2141 C CA . LEU B 2 54 ? -7.132 2.107 2.583 1.00 15.01 100 LEU B CA 1
ATOM 2142 C C . LEU B 2 54 ? -6.935 3.257 3.566 1.00 15.51 100 LEU B C 1
ATOM 2143 O O . LEU B 2 54 ? -5.905 3.935 3.530 1.00 16.36 100 LEU B O 1
ATOM 2148 N N . ALA B 2 55 ? -7.862 3.434 4.509 1.00 16.64 101 ALA B N 1
ATOM 2149 C CA . ALA B 2 55 ? -7.688 4.478 5.523 1.00 17.58 101 ALA B CA 1
ATOM 2150 C C . ALA B 2 55 ? -6.433 4.240 6.360 1.00 17.55 101 ALA B C 1
ATOM 2151 O O . ALA B 2 55 ? -5.710 5.189 6.694 1.00 18.90 101 ALA B O 1
ATOM 2153 N N . ILE B 2 56 ? -6.160 2.983 6.724 1.00 18.01 102 ILE B N 1
ATOM 2154 C CA . ILE B 2 56 ? -4.943 2.679 7.484 1.00 17.92 102 ILE B CA 1
ATOM 2155 C C . ILE B 2 56 ? -3.702 2.985 6.659 1.00 16.93 102 ILE B C 1
ATOM 2156 O O . ILE B 2 56 ? -2.731 3.562 7.170 1.00 20.44 102 ILE B O 1
ATOM 2161 N N . LEU B 2 57 ? -3.696 2.582 5.382 1.00 15.76 103 LEU B N 1
ATOM 2162 C CA . LEU B 2 57 ? -2.561 2.892 4.512 1.00 15.30 103 LEU B CA 1
ATOM 2163 C C . LEU B 2 57 ? -2.324 4.389 4.452 1.00 15.66 103 LEU B C 1
ATOM 2164 O O . LEU B 2 57 ? -1.178 4.849 4.409 1.00 16.15 103 LEU B O 1
ATOM 2169 N N . LEU B 2 58 ? -3.399 5.162 4.444 1.00 15.83 104 LEU B N 1
ATOM 2170 C CA . LEU B 2 58 ? -3.301 6.609 4.312 1.00 14.98 104 LEU B CA 1
ATOM 2171 C C . LEU B 2 58 ? -3.032 7.329 5.632 1.00 18.68 104 LEU B C 1
ATOM 2172 O O . LEU B 2 58 ? -2.933 8.557 5.621 1.00 17.09 104 LEU B O 1
ATOM 2177 N N . ALA B 2 59 ? -2.926 6.627 6.764 1.00 18.28 105 ALA B N 1
ATOM 2178 C CA . ALA B 2 59 ? -2.686 7.341 8.021 1.00 19.88 105 ALA B CA 1
ATOM 2179 C C . ALA B 2 59 ? -1.422 8.195 7.922 1.00 19.94 105 ALA B C 1
ATOM 2180 O O . ALA B 2 59 ? -0.402 7.786 7.351 1.00 18.53 105 ALA B O 1
ATOM 2182 N N . GLY B 2 60 ? -1.521 9.426 8.432 1.00 23.47 106 GLY B N 1
ATOM 2183 C CA . GLY B 2 60 ? -0.417 10.351 8.447 1.00 24.40 106 GLY B CA 1
ATOM 2184 C C . GLY B 2 60 ? -0.163 11.072 7.153 1.00 22.68 106 GLY B C 1
ATOM 2185 O O . GLY B 2 60 ? 0.696 11.962 7.116 1.00 20.15 106 GLY B O 1
ATOM 2186 N N . THR B 2 61 ? -0.852 10.717 6.075 1.00 23.33 107 THR B N 1
ATOM 2187 C CA . THR B 2 61 ? -0.515 11.293 4.787 1.00 16.84 107 THR B CA 1
ATOM 2188 C C . THR B 2 61 ? -1.211 12.611 4.514 1.00 20.02 107 THR B C 1
ATOM 2189 O O . THR B 2 61 ? -0.806 13.305 3.575 1.00 21.23 107 THR B O 1
ATOM 2193 N N . GLY B 2 62 ? -2.287 12.936 5.245 1.00 17.61 108 GLY B N 1
ATOM 2194 C CA . GLY B 2 62 ? -3.097 14.087 4.885 1.00 20.24 108 GLY B CA 1
ATOM 2195 C C . GLY B 2 62 ? -4.196 13.805 3.881 1.00 20.53 108 GLY B C 1
ATOM 2196 O O . GLY B 2 62 ? -4.903 14.738 3.480 1.00 19.71 108 GLY B O 1
ATOM 2197 N N . LEU B 2 63 ? -4.333 12.563 3.441 1.00 15.96 109 LEU B N 1
ATOM 2198 C CA . LEU B 2 63 ? -5.322 12.132 2.453 1.00 15.22 109 LEU B CA 1
ATOM 2199 C C . LEU B 2 63 ? -6.304 11.128 3.050 1.00 18.31 109 LEU B C 1
ATOM 2200 O O . LEU B 2 63 ? -5.978 10.389 3.991 1.00 19.16 109 LEU B O 1
ATOM 2205 N N . GLU B 2 64 ? -7.479 11.036 2.417 1.00 15.53 110 GLU B N 1
ATOM 2206 C CA . GLU B 2 64 ? -8.510 10.070 2.762 1.00 18.68 110 GLU B CA 1
ATOM 2207 C C . GLU B 2 64 ? -9.071 9.445 1.484 1.00 17.74 110 GLU B C 1
ATOM 2208 O O . GLU B 2 64 ? -8.940 10.004 0.388 1.00 16.27 110 GLU B O 1
ATOM 2214 N N . ALA B 2 65 ? -9.697 8.266 1.625 1.00 17.32 111 ALA B N 1
ATOM 2215 C CA . ALA B 2 65 ? -10.366 7.638 0.486 1.00 20.04 111 ALA B CA 1
ATOM 2216 C C . ALA B 2 65 ? -11.683 8.334 0.147 1.00 19.37 111 ALA B C 1
ATOM 2217 O O . ALA B 2 65 ? -12.376 8.869 1.020 1.00 20.58 111 ALA B O 1
ATOM 2219 N N . SER B 2 66 ? -12.037 8.311 -1.133 1.00 20.19 112 SER B N 1
ATOM 2220 C CA . SER B 2 66 ? -13.344 8.779 -1.557 1.00 22.55 112 SER B CA 1
ATOM 2221 C C . SER B 2 66 ? -14.009 7.778 -2.497 1.00 24.34 112 SER B C 1
ATOM 2222 O O . SER B 2 66 ? -13.353 7.039 -3.240 1.00 24.25 112 SER B O 1
ATOM 2225 N N . ARG B 2 67 ? -15.332 7.747 -2.440 1.00 33.12 113 ARG B N 1
ATOM 2226 C CA . ARG B 2 67 ? -16.132 6.881 -3.286 1.00 40.70 113 ARG B CA 1
ATOM 2227 C C . ARG B 2 67 ? -17.369 7.658 -3.692 1.00 47.38 113 ARG B C 1
ATOM 2228 O O . ARG B 2 67 ? -17.791 8.583 -2.995 1.00 49.06 113 ARG B O 1
ATOM 2236 N N . GLY B 2 68 ? -17.948 7.278 -4.831 1.00 53.83 114 GLY B N 1
ATOM 2237 C CA . GLY B 2 68 ? -19.164 7.879 -5.332 1.00 54.89 114 GLY B CA 1
ATOM 2238 C C . GLY B 2 68 ? -20.217 6.830 -5.641 1.00 52.05 114 GLY B C 1
ATOM 2239 O O . GLY B 2 68 ? -20.306 5.789 -4.980 1.00 53.40 114 GLY B O 1
ATOM 2240 N N . ALA B 2 69 ? -21.017 7.122 -6.680 1.00 48.46 115 ALA B N 1
ATOM 2241 C CA . ALA B 2 69 ? -22.147 6.277 -7.070 1.00 45.39 115 ALA B CA 1
ATOM 2242 C C . ALA B 2 69 ? -21.730 5.006 -7.816 1.00 49.98 115 ALA B C 1
ATOM 2243 O O . ALA B 2 69 ? -22.500 4.037 -7.850 1.00 50.05 115 ALA B O 1
ATOM 2245 N N . ASN B 2 70 ? -20.559 4.995 -8.456 1.00 53.44 116 ASN B N 1
ATOM 2246 C CA . ASN B 2 70 ? -20.023 3.783 -9.065 1.00 53.67 116 ASN B CA 1
ATOM 2247 C C . ASN B 2 70 ? -18.977 3.172 -8.139 1.00 49.74 116 ASN B C 1
ATOM 2248 O O . ASN B 2 70 ? -18.520 3.793 -7.182 1.00 49.72 116 ASN B O 1
ATOM 2253 N N . ALA B 2 71 ? -18.614 1.925 -8.416 1.00 40.59 117 ALA B N 1
ATOM 2254 C CA . ALA B 2 71 ? -17.838 1.177 -7.437 1.00 39.63 117 ALA B CA 1
ATOM 2255 C C . ALA B 2 71 ? -16.378 1.623 -7.387 1.00 41.44 117 ALA B C 1
ATOM 2256 O O . ALA B 2 71 ? -15.535 0.908 -6.835 1.00 43.45 117 ALA B O 1
ATOM 2258 N N . SER B 2 72 ? -16.054 2.785 -7.945 1.00 36.86 118 SER B N 1
ATOM 2259 C CA . SER B 2 72 ? -14.652 3.171 -8.021 1.00 35.27 118 SER B CA 1
ATOM 2260 C C . SER B 2 72 ? -14.226 3.916 -6.769 1.00 33.85 118 SER B C 1
ATOM 2261 O O . SER B 2 72 ? -15.042 4.438 -6.012 1.00 34.17 118 SER B O 1
ATOM 2264 N N . TYR B 2 73 ? -12.923 3.939 -6.544 1.00 19.98 119 TYR B N 1
ATOM 2265 C CA . TYR B 2 73 ? -12.355 4.680 -5.428 1.00 18.83 119 TYR B CA 1
ATOM 2266 C C . TYR B 2 73 ? -11.511 5.832 -5.943 1.00 17.48 119 TYR B C 1
ATOM 2267 O O . TYR B 2 73 ? -10.897 5.739 -6.999 1.00 17.14 119 TYR B O 1
ATOM 2276 N N . SER B 2 74 ? -11.453 6.899 -5.156 1.00 17.94 120 SER B N 1
ATOM 2277 C CA . SER B 2 74 ? -10.549 8.014 -5.362 1.00 15.88 120 SER B CA 1
ATOM 2278 C C . SER B 2 74 ? -9.899 8.385 -4.025 1.00 15.29 120 SER B C 1
ATOM 2279 O O . SER B 2 74 ? -10.067 7.699 -3.018 1.00 17.01 120 SER B O 1
ATOM 2282 N N . LEU B 2 75 ? -9.097 9.435 -4.053 1.00 14.64 121 LEU B N 1
ATOM 2283 C CA . LEU B 2 75 ? -8.410 9.962 -2.875 1.00 16.33 121 LEU B CA 1
ATOM 2284 C C . LEU B 2 75 ? -8.630 11.453 -2.837 1.00 17.36 121 LEU B C 1
ATOM 2285 O O . LEU B 2 75 ? -8.716 12.095 -3.886 1.00 18.50 121 LEU B O 1
ATOM 2290 N N . GLN B 2 76 ? -8.642 12.027 -1.633 1.00 19.86 122 GLN B N 1
ATOM 2291 C CA . GLN B 2 76 ? -8.726 13.474 -1.554 1.00 14.84 122 GLN B CA 1
ATOM 2292 C C . GLN B 2 76 ? -8.043 13.925 -0.267 1.00 14.96 122 GLN B C 1
ATOM 2293 O O . GLN B 2 76 ? -7.838 13.134 0.659 1.00 15.08 122 GLN B O 1
ATOM 2299 N N . ALA B 2 77 ? -7.657 15.198 -0.232 1.00 17.08 123 ALA B N 1
ATOM 2300 C CA . ALA B 2 77 ? -7.130 15.760 1.008 1.00 18.28 123 ALA B CA 1
ATOM 2301 C C . ALA B 2 77 ? -8.137 15.551 2.135 1.00 16.33 123 ALA B C 1
ATOM 2302 O O . ALA B 2 77 ? -9.338 15.739 1.936 1.00 18.79 123 ALA B O 1
ATOM 2304 N N . SER B 2 78 ? -7.640 15.155 3.307 1.00 17.79 124 SER B N 1
ATOM 2305 C CA . SER B 2 78 ? -8.488 14.884 4.475 1.00 17.72 124 SER B CA 1
ATOM 2306 C C . SER B 2 78 ? -9.516 15.979 4.717 1.00 21.83 124 SER B C 1
ATOM 2307 O O . SER B 2 78 ? -9.210 17.175 4.677 1.00 22.36 124 SER B O 1
ATOM 2310 N N . ALA B 2 79 ? -10.734 15.548 5.020 1.00 21.64 125 ALA B N 1
ATOM 2311 C CA . ALA B 2 79 ? -11.846 16.470 5.200 1.00 22.52 125 ALA B CA 1
ATOM 2312 C C . ALA B 2 79 ? -11.610 17.322 6.438 1.00 26.21 125 ALA B C 1
ATOM 2313 O O . ALA B 2 79 ? -11.157 16.819 7.481 1.00 23.62 125 ALA B O 1
ATOM 2315 N N . SER B 2 80 ? -11.887 18.621 6.317 1.00 22.24 126 SER B N 1
ATOM 2316 C CA . SER B 2 80 ? -11.934 19.448 7.513 1.00 23.70 126 SER B CA 1
ATOM 2317 C C . SER B 2 80 ? -12.992 18.890 8.455 1.00 25.30 126 SER B C 1
ATOM 2318 O O . SER B 2 80 ? -13.988 18.306 8.020 1.00 25.65 126 SER B O 1
ATOM 2321 N N . THR B 2 81 ? -12.764 19.067 9.753 1.00 26.66 127 THR B N 1
ATOM 2322 C CA . THR B 2 81 ? -13.639 18.537 10.792 1.00 34.12 127 THR B CA 1
ATOM 2323 C C . THR B 2 81 ? -14.348 19.648 11.550 1.00 35.64 127 THR B C 1
ATOM 2324 O O . THR B 2 81 ? -15.031 19.384 12.559 1.00 32.77 127 THR B O 1
ATOM 2328 N N . GLY B 2 82 ? -14.201 20.887 11.086 1.00 32.25 128 GLY B N 1
ATOM 2329 C CA . GLY B 2 82 ? -14.801 22.022 11.749 1.00 34.82 128 GLY B CA 1
ATOM 2330 C C . GLY B 2 82 ? -14.752 23.226 10.833 1.00 35.37 128 GLY B C 1
ATOM 2331 O O . GLY B 2 82 ? -14.844 24.347 11.305 1.00 33.62 128 GLY B O 1
#